Protein AF-0000000073473984 (afdb_homodimer)

Structure (mmCIF, N/CA/C/O backbone):
data_AF-0000000073473984-model_v1
#
loop_
_entity.id
_entity.type
_entity.pdbx_description
1 polymer 'Uncharacterized protein'
#
loop_
_atom_site.group_PDB
_atom_site.id
_atom_site.type_symbol
_atom_site.label_atom_id
_atom_site.label_alt_id
_atom_site.label_comp_id
_atom_site.label_asym_id
_atom_site.label_entity_id
_atom_site.label_seq_id
_atom_site.pdbx_PDB_ins_code
_atom_site.Cartn_x
_atom_site.Cartn_y
_atom_site.Cartn_z
_atom_site.occupancy
_atom_site.B_iso_or_equiv
_atom_site.auth_seq_id
_atom_site.auth_comp_id
_atom_site.auth_asym_id
_atom_site.auth_atom_id
_atom_site.pdbx_PDB_model_num
ATOM 1 N N . MET A 1 1 ? -9.984 -14.195 8.703 1 86.69 1 MET A N 1
ATOM 2 C CA . MET A 1 1 ? -8.867 -13.852 7.828 1 86.69 1 MET A CA 1
ATOM 3 C C . MET A 1 1 ? -8.766 -12.344 7.633 1 86.69 1 MET A C 1
ATOM 5 O O . MET A 1 1 ? 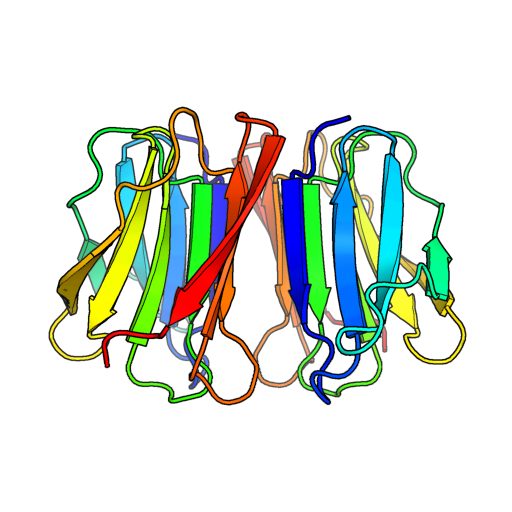-9.773 -11.68 7.371 1 86.69 1 MET A O 1
ATOM 9 N N . THR A 1 2 ? -7.59 -11.805 7.914 1 95.81 2 THR A N 1
ATOM 10 C CA . THR A 1 2 ? -7.465 -10.352 7.844 1 95.81 2 THR A CA 1
ATOM 11 C C . THR A 1 2 ? -6.855 -9.922 6.512 1 95.81 2 THR A C 1
ATOM 13 O O . THR A 1 2 ? -5.836 -10.469 6.086 1 95.81 2 THR A O 1
ATOM 16 N N . ILE A 1 3 ? -7.57 -9.031 5.762 1 98.62 3 ILE A N 1
ATOM 17 C CA . ILE A 1 3 ? -7.02 -8.398 4.566 1 98.62 3 ILE A CA 1
ATOM 18 C C . ILE A 1 3 ? -6.051 -7.289 4.969 1 98.62 3 ILE A C 1
ATOM 20 O O . ILE A 1 3 ? -6.395 -6.426 5.781 1 98.62 3 ILE A O 1
ATOM 24 N N . ARG A 1 4 ? -4.875 -7.316 4.402 1 98.69 4 ARG A N 1
ATOM 25 C CA . ARG A 1 4 ? -3.82 -6.391 4.801 1 98.69 4 ARG A CA 1
ATOM 26 C C . ARG A 1 4 ? -3.629 -5.297 3.752 1 98.69 4 ARG A C 1
ATOM 28 O O . ARG A 1 4 ? -3.117 -4.219 4.059 1 98.69 4 ARG A O 1
ATOM 35 N N . SER A 1 5 ? -3.934 -5.586 2.572 1 98.88 5 SER A N 1
ATOM 36 C CA . SER A 1 5 ? -3.766 -4.637 1.476 1 98.88 5 SER A CA 1
ATOM 37 C C . SER A 1 5 ? -4.805 -4.863 0.385 1 98.88 5 SER A C 1
ATOM 39 O O . SER A 1 5 ? -5.336 -5.969 0.243 1 98.88 5 SER A O 1
ATOM 41 N N . ILE A 1 6 ? -5.074 -3.816 -0.326 1 98.75 6 ILE A N 1
ATOM 42 C CA . ILE A 1 6 ? -6.062 -3.834 -1.398 1 98.75 6 ILE A CA 1
ATOM 43 C C . ILE A 1 6 ? -5.691 -2.801 -2.459 1 98.75 6 ILE A C 1
ATOM 45 O O . ILE A 1 6 ? -5.148 -1.741 -2.141 1 98.75 6 ILE A O 1
ATOM 49 N N . THR A 1 7 ? -5.938 -3.107 -3.695 1 98.31 7 THR A N 1
ATOM 50 C CA . THR A 1 7 ? -5.707 -2.146 -4.77 1 98.31 7 THR A CA 1
ATOM 51 C C . THR A 1 7 ? -6.582 -2.469 -5.98 1 98.31 7 THR A C 1
ATOM 53 O O . THR A 1 7 ? -6.934 -3.627 -6.203 1 98.31 7 THR A O 1
ATOM 56 N N . PHE A 1 8 ? -6.945 -1.474 -6.742 1 97.19 8 PHE A N 1
ATOM 57 C CA . PHE A 1 8 ? -7.676 -1.65 -7.992 1 97.19 8 PHE A CA 1
ATOM 58 C C . PHE A 1 8 ? -6.727 -2.037 -9.125 1 97.19 8 PHE A C 1
ATOM 60 O O . PHE A 1 8 ? -5.582 -1.577 -9.164 1 97.19 8 PHE A O 1
ATOM 67 N N . SER A 1 9 ? -7.32 -2.811 -9.992 1 96.56 9 SER A N 1
ATOM 68 C CA . SER A 1 9 ? -6.59 -3.006 -11.242 1 96.56 9 SER A CA 1
ATOM 69 C C . SER A 1 9 ? -6.551 -1.723 -12.062 1 96.56 9 SER A C 1
ATOM 71 O O . SER A 1 9 ? -7.324 -0.795 -11.82 1 96.56 9 SER A O 1
ATOM 73 N N . PRO A 1 10 ? -5.617 -1.704 -13.078 1 92.62 10 PRO A N 1
ATOM 74 C CA . PRO A 1 10 ? -5.449 -0.478 -13.867 1 92.62 10 PRO A CA 1
ATOM 75 C C . PRO A 1 10 ? -6.738 -0.043 -14.562 1 92.62 10 PRO A C 1
ATOM 77 O O . PRO A 1 10 ? -6.996 1.155 -14.703 1 92.62 10 PRO A O 1
ATOM 80 N N . ASP A 1 11 ? -7.492 -0.902 -14.914 1 91.94 11 ASP A N 1
ATOM 81 C CA . ASP A 1 11 ? -8.727 -0.552 -15.617 1 91.94 11 ASP A CA 1
ATOM 82 C C . ASP A 1 11 ? -9.898 -0.467 -14.648 1 91.94 11 ASP A C 1
ATOM 84 O O . ASP A 1 11 ? -11.047 -0.312 -15.07 1 91.94 11 ASP A O 1
ATOM 88 N N . SER A 1 12 ? -9.656 -0.673 -13.461 1 94.12 12 SER A N 1
ATOM 89 C CA . SER A 1 12 ? -10.594 -0.513 -12.352 1 94.12 12 SER A CA 1
ATOM 90 C C . SER A 1 12 ? -11.664 -1.599 -12.375 1 94.12 12 SER A C 1
ATOM 92 O O . SER A 1 12 ? -12.703 -1.466 -11.727 1 94.12 12 SER A O 1
ATOM 94 N N . GLN A 1 13 ? -11.406 -2.701 -13.102 1 95 13 GLN A N 1
ATOM 95 C CA . GLN A 1 13 ? -12.406 -3.758 -13.219 1 95 13 GLN A CA 1
ATOM 96 C C . GLN A 1 13 ? -12.211 -4.824 -12.148 1 95 13 GLN A C 1
ATOM 98 O O . GLN A 1 13 ? -13.117 -5.609 -11.875 1 95 13 GLN A O 1
ATOM 103 N N . LEU A 1 14 ? -11.078 -4.871 -11.602 1 96.69 14 LEU A N 1
ATOM 104 C CA . LEU A 1 14 ? -10.758 -5.863 -10.578 1 96.69 14 LEU A CA 1
ATOM 105 C C . LEU A 1 14 ? -10.211 -5.191 -9.328 1 96.69 14 LEU A C 1
ATOM 107 O O . LEU A 1 14 ? -9.656 -4.094 -9.398 1 96.69 14 LEU A O 1
ATOM 111 N N . LEU A 1 15 ? -10.445 -5.832 -8.18 1 97.75 15 LEU A N 1
ATOM 112 C CA . LEU A 1 15 ? -9.797 -5.531 -6.91 1 97.75 15 LEU A CA 1
ATOM 113 C C . LEU A 1 15 ? -8.852 -6.66 -6.5 1 97.75 15 LEU A C 1
ATOM 115 O O . LEU A 1 15 ? -9.242 -7.828 -6.504 1 97.75 15 LEU A O 1
ATOM 119 N N . LEU A 1 16 ? -7.637 -6.312 -6.289 1 98.62 16 LEU A N 1
ATOM 120 C CA . LEU A 1 16 ? -6.637 -7.254 -5.805 1 98.62 16 LEU A CA 1
ATOM 121 C C . LEU A 1 16 ? -6.418 -7.09 -4.301 1 98.62 16 LEU A C 1
ATOM 123 O O . LEU A 1 16 ? -6.16 -5.98 -3.826 1 98.62 16 LEU A O 1
ATOM 127 N N . THR A 1 17 ? -6.547 -8.172 -3.539 1 98.75 17 THR A N 1
ATOM 128 C CA . THR A 1 17 ? -6.363 -8.117 -2.092 1 98.75 17 THR A CA 1
ATOM 129 C C . THR A 1 17 ? -5.207 -9.008 -1.657 1 98.75 17 THR A C 1
ATOM 131 O O . THR A 1 17 ? -4.879 -9.984 -2.336 1 98.75 17 THR A O 1
ATOM 134 N N . ALA A 1 18 ? -4.57 -8.648 -0.622 1 98.75 18 ALA A N 1
ATOM 135 C CA . ALA A 1 18 ? -3.572 -9.445 0.088 1 98.75 18 ALA A CA 1
ATOM 136 C C . ALA A 1 18 ? -4.02 -9.734 1.518 1 98.75 18 ALA A C 1
ATOM 138 O O . ALA A 1 18 ? -4.535 -8.852 2.205 1 98.75 18 ALA A O 1
ATOM 139 N N . ALA A 1 19 ? -3.748 -10.945 1.963 1 98.44 19 ALA A N 1
ATOM 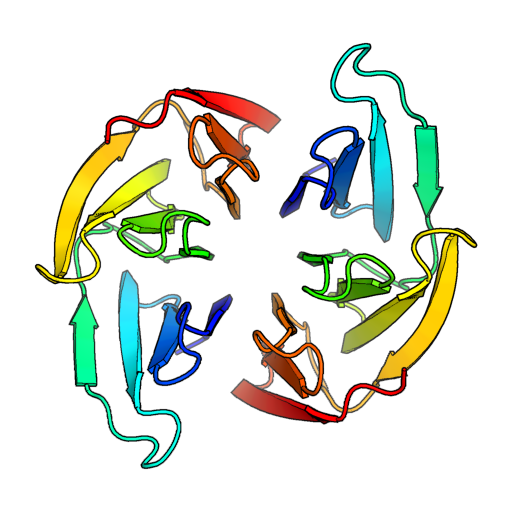140 C CA . ALA A 1 19 ? -4.293 -11.32 3.266 1 98.44 19 ALA A CA 1
ATOM 141 C C . ALA A 1 19 ? -3.287 -12.141 4.066 1 98.44 19 ALA A C 1
ATOM 143 O O . ALA A 1 19 ? -2.232 -12.516 3.549 1 98.44 19 ALA A O 1
ATOM 144 N N . ASP A 1 20 ? -3.662 -12.43 5.301 1 97.81 20 ASP A N 1
ATOM 145 C CA . ASP A 1 20 ? -2.787 -13.125 6.238 1 97.81 20 ASP A CA 1
ATOM 146 C C . ASP A 1 20 ? -2.828 -14.641 6.016 1 97.81 20 ASP A C 1
ATOM 148 O O . ASP A 1 20 ? -2.104 -15.391 6.672 1 97.81 20 ASP A O 1
ATOM 152 N N . ASP A 1 21 ? -3.594 -15.086 5.043 1 96.62 21 ASP A N 1
ATOM 153 C CA . ASP A 1 21 ? -3.602 -16.516 4.746 1 96.62 21 ASP A CA 1
ATOM 154 C C . ASP A 1 21 ? -2.578 -16.859 3.668 1 96.62 21 ASP A C 1
ATOM 156 O O . ASP A 1 21 ? -2.475 -18.016 3.248 1 96.62 21 ASP A O 1
ATOM 160 N N . GLY A 1 22 ? -1.909 -15.891 3.197 1 97.94 22 GLY A N 1
ATOM 161 C CA . GLY A 1 22 ? -0.846 -16.109 2.229 1 97.94 22 GLY A CA 1
ATOM 162 C C . GLY A 1 22 ? -1.325 -16.031 0.791 1 97.94 22 GLY A C 1
ATOM 163 O O . GLY A 1 22 ? -0.567 -16.328 -0.136 1 97.94 22 GLY A O 1
ATOM 164 N N . HIS A 1 23 ? -2.555 -15.641 0.623 1 98.06 23 HIS A N 1
ATOM 165 C CA . HIS A 1 23 ? -3.129 -15.602 -0.717 1 98.06 23 HIS A CA 1
ATOM 166 C C . HIS A 1 23 ? -3.424 -14.172 -1.147 1 98.06 23 HIS A C 1
ATOM 168 O O . HIS A 1 23 ? -3.629 -13.297 -0.304 1 98.06 23 HIS A O 1
ATOM 174 N N . MET A 1 24 ? -3.361 -14.047 -2.396 1 98.81 24 MET A N 1
ATOM 175 C CA . MET A 1 24 ? -3.928 -12.875 -3.066 1 98.81 24 MET A CA 1
ATOM 176 C C . MET A 1 24 ? -5.18 -13.25 -3.85 1 98.81 24 MET A C 1
ATOM 178 O O . MET A 1 24 ? -5.219 -14.305 -4.5 1 98.81 24 MET A O 1
ATOM 182 N N . LYS A 1 25 ? -6.121 -12.469 -3.729 1 98.56 25 LYS A N 1
ATOM 183 C CA . LYS A 1 25 ? -7.379 -12.742 -4.418 1 98.56 25 LYS A CA 1
ATOM 184 C C . LYS A 1 25 ? -7.789 -11.57 -5.305 1 98.56 25 LYS A C 1
ATOM 186 O O . LYS A 1 25 ? -7.598 -10.414 -4.934 1 98.56 25 LYS A O 1
ATOM 191 N N . MET A 1 26 ? -8.32 -11.922 -6.41 1 98.06 26 MET A N 1
ATOM 192 C CA . MET A 1 26 ? -8.852 -10.93 -7.34 1 98.06 26 MET A CA 1
ATOM 193 C C . MET A 1 26 ? -10.375 -11.016 -7.418 1 98.06 26 MET A C 1
ATOM 195 O O . MET A 1 26 ? -10.922 -12.102 -7.641 1 98.06 26 MET A O 1
ATOM 199 N N . TYR A 1 27 ? -10.961 -9.883 -7.242 1 98.12 27 TYR A N 1
ATOM 200 C CA . TYR A 1 27 ? -12.414 -9.797 -7.309 1 98.12 27 TYR A CA 1
ATOM 201 C C . TYR A 1 27 ? -12.859 -8.906 -8.461 1 98.12 27 TYR A C 1
ATOM 203 O O . TYR A 1 27 ? -12.234 -7.883 -8.742 1 98.12 27 TYR A O 1
ATOM 211 N N . ASP A 1 28 ? -13.977 -9.328 -9.109 1 97.31 28 ASP A N 1
ATOM 212 C CA . ASP A 1 28 ? -14.633 -8.438 -10.055 1 97.31 28 ASP A CA 1
ATOM 213 C C . ASP A 1 28 ? -15.328 -7.285 -9.336 1 97.31 28 ASP A C 1
ATOM 215 O O . ASP A 1 28 ? -16.141 -7.508 -8.438 1 97.31 28 ASP A O 1
ATOM 219 N N . VAL A 1 29 ? -15.031 -6.098 -9.727 1 95.31 29 VAL A N 1
ATOM 220 C CA . VAL A 1 29 ? -15.523 -4.926 -9.008 1 95.31 29 VAL A CA 1
ATOM 221 C C . VAL A 1 29 ? -17.031 -4.832 -9.156 1 95.31 29 VAL A C 1
ATOM 223 O O . VAL A 1 29 ? -17.734 -4.488 -8.203 1 95.31 29 VAL A O 1
ATOM 226 N N . LYS A 1 30 ? -17.516 -5.117 -10.281 1 94.62 30 LYS A N 1
ATOM 227 C CA . LYS A 1 30 ? -18.938 -4.941 -10.57 1 94.62 30 LYS A CA 1
ATOM 228 C C . LYS A 1 30 ? -19.781 -6.02 -9.883 1 94.62 30 LYS A C 1
ATOM 230 O O . LYS A 1 30 ? -20.781 -5.711 -9.227 1 94.62 30 LYS A O 1
ATOM 235 N N . SER A 1 31 ? -19.359 -7.254 -9.945 1 96.5 31 SER A N 1
ATOM 236 C CA . SER A 1 31 ? -20.172 -8.359 -9.438 1 96.5 31 SER A CA 1
ATOM 237 C C . SER A 1 31 ? -19.734 -8.758 -8.023 1 96.5 31 SER A C 1
ATOM 239 O O . SER A 1 31 ? -20.453 -9.469 -7.324 1 96.5 31 SER A O 1
ATOM 241 N N . SER A 1 32 ? -18.594 -8.391 -7.68 1 94.06 32 SER A N 1
ATOM 242 C CA . SER A 1 32 ? -17.953 -8.75 -6.418 1 94.06 32 SER A CA 1
ATOM 243 C C . SER A 1 32 ? -17.609 -10.234 -6.375 1 94.06 32 SER A C 1
ATOM 245 O O . SER A 1 32 ? -17.328 -10.781 -5.309 1 94.06 32 SER A O 1
ATOM 247 N N . ASN A 1 33 ? -17.625 -10.82 -7.52 1 97.5 33 ASN A N 1
ATOM 248 C CA . ASN A 1 33 ? -17.266 -12.234 -7.57 1 97.5 33 ASN A CA 1
ATOM 249 C C . ASN A 1 33 ? -15.75 -12.43 -7.559 1 97.5 33 ASN A C 1
ATOM 251 O O . ASN A 1 33 ? -15.008 -11.617 -8.117 1 97.5 33 ASN A O 1
ATOM 255 N N . LEU A 1 34 ? -15.414 -13.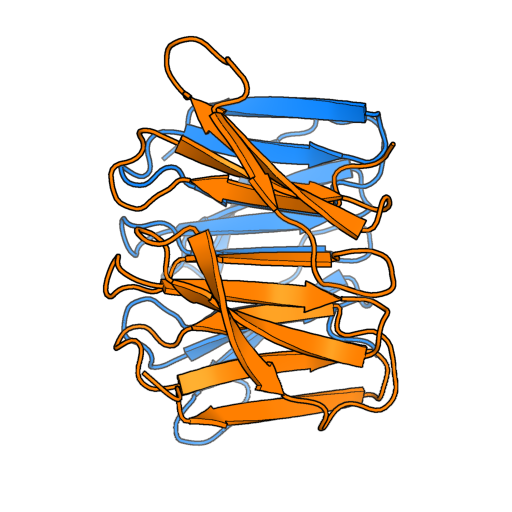578 -6.91 1 97.94 34 LEU A N 1
ATOM 256 C CA . LEU A 1 34 ? -14.008 -13.984 -6.934 1 97.94 34 LEU A CA 1
ATOM 257 C C . LEU A 1 34 ? -13.602 -14.438 -8.328 1 97.94 34 LEU A C 1
ATOM 259 O O . LEU A 1 34 ? -14.195 -15.359 -8.883 1 97.94 34 LEU A O 1
ATOM 263 N N . ALA A 1 35 ? -12.656 -13.719 -8.914 1 97.38 35 ALA A N 1
ATOM 264 C CA . ALA A 1 35 ? -12.172 -14.055 -10.25 1 97.38 35 ALA A CA 1
ATOM 265 C C . ALA A 1 35 ? -11.07 -15.117 -10.18 1 97.38 35 ALA A C 1
ATOM 267 O O . ALA A 1 35 ? -11.062 -16.062 -10.977 1 97.38 35 ALA A O 1
ATOM 268 N N . CYS A 1 36 ? -10.117 -14.992 -9.25 1 97.44 36 CYS A N 1
ATOM 269 C CA . CYS A 1 36 ? -9.055 -15.977 -9.078 1 97.44 36 CYS A CA 1
ATOM 270 C C . CYS A 1 36 ? -8.367 -15.797 -7.727 1 97.44 36 CYS A C 1
ATOM 272 O O . CYS A 1 36 ? -8.555 -14.781 -7.062 1 97.44 36 CYS A O 1
ATOM 274 N N . THR A 1 37 ? -7.73 -16.797 -7.316 1 98.25 37 THR A N 1
ATOM 275 C CA . THR A 1 37 ? -6.832 -16.797 -6.164 1 98.25 37 THR A CA 1
ATOM 276 C C . THR A 1 37 ? -5.398 -17.078 -6.594 1 98.25 37 THR A C 1
ATOM 278 O O . THR A 1 37 ? -5.148 -18.016 -7.367 1 98.25 37 THR A O 1
ATOM 281 N N . LEU A 1 38 ? -4.527 -16.266 -6.125 1 98.38 38 LEU A N 1
ATOM 282 C CA . LEU A 1 38 ? -3.109 -16.453 -6.414 1 98.38 38 LEU A CA 1
ATOM 283 C C . LEU A 1 38 ? -2.352 -16.891 -5.168 1 98.38 38 LEU A C 1
ATOM 285 O O . LEU A 1 38 ? -2.574 -16.359 -4.078 1 98.38 38 LEU A O 1
ATOM 289 N N . SER A 1 39 ? -1.481 -17.828 -5.34 1 97.88 39 SER A N 1
ATOM 290 C CA . SER A 1 39 ? -0.635 -18.375 -4.277 1 97.88 39 SER A CA 1
ATOM 291 C C . SER A 1 39 ? 0.838 -18.328 -4.668 1 97.88 39 SER A C 1
ATOM 293 O O . SER A 1 39 ? 1.173 -18.312 -5.855 1 97.88 39 SER A O 1
ATOM 295 N N . GLY A 1 40 ? 1.642 -18.281 -3.67 1 97.56 40 GLY A N 1
ATOM 296 C CA . GLY A 1 40 ? 3.068 -18.297 -3.955 1 97.56 40 GLY A CA 1
ATOM 297 C C . GLY A 1 40 ? 3.914 -17.844 -2.781 1 97.56 40 GLY A C 1
ATOM 298 O O . GLY A 1 40 ? 5.055 -18.281 -2.623 1 97.56 40 GLY A O 1
ATOM 299 N N . HIS A 1 41 ? 3.393 -17 -2.025 1 98.56 41 HIS A N 1
ATOM 300 C CA . HIS A 1 41 ? 4.102 -16.578 -0.823 1 98.56 41 HIS A CA 1
ATOM 301 C C . HIS A 1 41 ? 4.027 -17.641 0.265 1 98.56 41 HIS A C 1
ATOM 303 O O . HIS A 1 41 ? 3.039 -18.375 0.354 1 98.56 41 HIS A O 1
ATOM 309 N N . GLY A 1 42 ? 5.043 -17.719 1.065 1 98.44 42 GLY A N 1
ATOM 310 C CA . GLY A 1 42 ? 5.125 -18.734 2.109 1 98.44 42 GLY A CA 1
ATOM 311 C C . GLY A 1 42 ? 4.539 -18.266 3.432 1 98.44 42 GLY A C 1
ATOM 312 O O . GLY A 1 42 ? 4.594 -19 4.426 1 98.44 42 GLY A O 1
ATOM 313 N N . SER A 1 43 ? 4.059 -17.156 3.531 1 98.69 43 SER A N 1
ATOM 314 C CA . SER A 1 43 ? 3.467 -16.547 4.723 1 98.69 43 SER A CA 1
ATOM 315 C C . SER A 1 43 ? 2.533 -15.406 4.355 1 98.69 43 SER A C 1
ATOM 317 O O . SER A 1 43 ? 2.008 -15.352 3.242 1 98.69 43 SER A O 1
ATOM 319 N N . TRP A 1 44 ? 2.182 -14.531 5.367 1 98.62 44 TRP A N 1
ATOM 320 C CA . TRP A 1 44 ? 1.227 -13.445 5.16 1 98.62 44 TRP A CA 1
ATOM 321 C C . TRP A 1 44 ? 1.652 -12.562 3.99 1 98.62 44 TRP A C 1
ATOM 323 O O . TRP A 1 44 ? 2.83 -12.227 3.855 1 98.62 44 TRP A O 1
ATOM 333 N N . VAL A 1 45 ? 0.72 -12.211 3.104 1 98.94 45 VAL A N 1
ATOM 334 C CA . VAL A 1 45 ? 0.953 -11.156 2.117 1 98.94 45 VAL A CA 1
ATOM 335 C C . VAL A 1 45 ? 0.553 -9.805 2.699 1 98.94 45 VAL A C 1
ATOM 337 O O . VAL A 1 45 ? -0.565 -9.641 3.193 1 98.94 45 VAL A O 1
ATOM 340 N N . LEU A 1 46 ? 1.466 -8.82 2.637 1 98.88 46 LEU A N 1
ATOM 341 C CA . LEU A 1 46 ? 1.295 -7.594 3.41 1 98.88 46 LEU A CA 1
ATOM 342 C C . LEU A 1 46 ? 0.988 -6.414 2.498 1 98.88 46 LEU A C 1
ATOM 344 O O . LEU A 1 46 ? 0.366 -5.438 2.926 1 98.88 46 LEU A O 1
ATOM 348 N N . SER A 1 47 ? 1.422 -6.496 1.254 1 98.94 47 SER A N 1
ATOM 349 C CA . SER A 1 47 ? 1.114 -5.41 0.329 1 98.94 47 SER A CA 1
ATOM 350 C C . SER A 1 47 ? 1.022 -5.914 -1.106 1 98.94 47 SER A C 1
ATOM 352 O O . SER A 1 47 ? 1.689 -6.887 -1.472 1 98.94 47 SER A O 1
ATOM 354 N N . VAL A 1 48 ? 0.195 -5.277 -1.864 1 98.88 48 VAL A N 1
ATOM 355 C CA . VAL A 1 48 ? 0.076 -5.457 -3.307 1 98.88 48 VAL A CA 1
ATOM 356 C C . VAL A 1 48 ? -0 -4.094 -3.992 1 98.88 48 VAL A C 1
ATOM 358 O O . VAL A 1 48 ? -0.541 -3.139 -3.43 1 98.88 48 VAL A O 1
ATOM 361 N N . ASP A 1 49 ? 0.561 -4.031 -5.121 1 98.44 49 ASP A N 1
ATOM 362 C CA . ASP A 1 49 ? 0.585 -2.795 -5.898 1 98.44 49 ASP A CA 1
ATOM 363 C C . ASP A 1 49 ? 0.703 -3.088 -7.391 1 98.44 49 ASP A C 1
ATOM 365 O O . ASP A 1 49 ? 1.569 -3.857 -7.812 1 98.44 49 ASP A O 1
ATOM 369 N N . PHE A 1 50 ? -0.153 -2.457 -8.203 1 97.75 50 PHE A N 1
ATOM 370 C CA . PHE A 1 50 ? -0.042 -2.617 -9.648 1 97.75 50 PHE A CA 1
ATOM 371 C C . PHE A 1 50 ? 1.046 -1.711 -10.211 1 97.75 50 PHE A C 1
ATOM 373 O O . PHE A 1 50 ? 1.226 -0.584 -9.75 1 97.75 50 PHE A O 1
ATOM 380 N N . ALA A 1 51 ? 1.655 -2.188 -11.219 1 97.06 51 ALA A N 1
ATOM 381 C CA . ALA A 1 51 ? 2.627 -1.373 -11.945 1 97.06 51 ALA A CA 1
ATOM 382 C C . ALA A 1 51 ? 1.93 -0.388 -12.883 1 97.06 51 ALA A C 1
ATOM 384 O O . ALA A 1 51 ? 0.892 -0.707 -13.461 1 97.06 51 ALA A O 1
ATOM 385 N N . PRO A 1 52 ? 2.631 0.76 -13.047 1 94 52 PRO A N 1
ATOM 386 C CA . PRO A 1 52 ? 2.074 1.723 -14 1 94 52 PRO A CA 1
ATOM 387 C C . PRO A 1 52 ? 2.002 1.172 -15.422 1 94 52 PRO A C 1
ATOM 389 O O . PRO A 1 52 ? 1.2 1.646 -16.234 1 94 52 PRO A O 1
ATOM 392 N N . ASP A 1 53 ? 2.689 0.159 -15.742 1 93.81 53 ASP A N 1
ATOM 393 C CA . ASP A 1 53 ? 2.686 -0.413 -17.094 1 93.81 53 ASP A CA 1
ATOM 394 C C . ASP A 1 53 ? 1.412 -1.218 -17.344 1 93.81 53 ASP A C 1
ATOM 396 O O . ASP A 1 53 ? 1.177 -1.687 -18.453 1 93.81 53 ASP A O 1
ATOM 400 N N . GLN A 1 54 ? 0.683 -1.481 -16.344 1 93.62 54 GLN A N 1
ATOM 401 C CA . GLN A 1 54 ? -0.619 -2.141 -16.375 1 93.62 54 GLN A CA 1
ATOM 402 C C . GLN A 1 54 ? -0.474 -3.625 -16.703 1 93.62 54 GLN A C 1
ATOM 404 O O . GLN A 1 54 ? -1.467 -4.309 -16.953 1 93.62 54 GLN A O 1
ATOM 409 N N . GLN A 1 55 ? 0.719 -4.141 -16.656 1 97.06 55 GLN A N 1
ATOM 410 C CA . GLN A 1 55 ? 0.967 -5.523 -17.047 1 97.06 55 GLN A CA 1
ATOM 411 C C . GLN A 1 55 ? 1.425 -6.363 -15.852 1 97.06 55 GLN A C 1
ATOM 413 O O . GLN A 1 55 ? 1.372 -7.594 -15.898 1 97.06 55 GLN A O 1
ATOM 418 N N . HIS A 1 56 ? 1.926 -5.723 -14.875 1 98.44 56 HIS A N 1
ATOM 419 C CA . HIS A 1 56 ? 2.49 -6.438 -13.734 1 98.44 56 HIS A CA 1
ATOM 420 C C . HIS A 1 56 ? 1.981 -5.859 -12.422 1 98.44 56 HIS A C 1
ATOM 422 O O . HIS A 1 56 ? 1.426 -4.758 -12.391 1 98.44 56 HIS A O 1
ATOM 428 N N . PHE A 1 57 ? 2.082 -6.59 -11.391 1 98.62 57 PHE A N 1
ATOM 429 C CA . PHE A 1 57 ? 1.941 -6.07 -10.031 1 98.62 57 PHE A CA 1
ATOM 430 C C . PHE A 1 57 ? 2.969 -6.703 -9.102 1 98.62 57 PHE A C 1
ATOM 432 O O . PHE A 1 57 ? 3.613 -7.691 -9.461 1 98.62 57 PHE A O 1
ATOM 439 N N . VAL A 1 58 ? 3.193 -6.078 -7.949 1 98.88 58 VAL A N 1
ATOM 440 C CA . VAL A 1 58 ? 4.184 -6.52 -6.977 1 98.88 58 VAL A CA 1
ATOM 441 C C . VAL A 1 58 ? 3.498 -6.828 -5.645 1 98.88 58 VAL A C 1
ATOM 443 O O . VAL A 1 58 ? 2.49 -6.207 -5.301 1 98.88 58 VAL A O 1
ATOM 446 N N . SER A 1 59 ? 3.955 -7.844 -5 1 98.94 59 SER A N 1
ATOM 447 C CA . SER A 1 59 ? 3.486 -8.203 -3.664 1 98.94 59 SER A CA 1
ATOM 448 C C . SER A 1 59 ? 4.648 -8.336 -2.686 1 98.94 59 SER A C 1
ATOM 450 O O . SER A 1 59 ? 5.773 -8.648 -3.086 1 98.94 59 SER A O 1
ATOM 452 N N . SER A 1 60 ? 4.426 -8.008 -1.458 1 98.94 60 SER A N 1
ATOM 453 C CA . SER A 1 60 ? 5.387 -8.219 -0.38 1 98.94 60 SER A CA 1
ATOM 454 C C . SER A 1 60 ? 4.793 -9.062 0.737 1 98.94 60 SER A C 1
ATOM 456 O O . SER A 1 60 ? 3.57 -9.141 0.883 1 98.94 60 SER A O 1
ATOM 458 N N . SER A 1 61 ? 5.68 -9.672 1.529 1 98.94 61 SER A N 1
ATOM 459 C CA . SER A 1 61 ? 5.191 -10.719 2.426 1 98.94 61 SER A CA 1
ATOM 460 C C . SER A 1 61 ? 6.051 -10.812 3.68 1 98.94 61 SER A C 1
ATOM 462 O O . SER A 1 61 ? 7.191 -10.352 3.693 1 98.94 61 SER A O 1
ATOM 464 N N . SER A 1 62 ? 5.465 -11.469 4.676 1 98.81 62 SER A N 1
ATOM 465 C CA . SER A 1 62 ? 6.184 -11.812 5.898 1 98.81 62 SER A CA 1
ATOM 466 C C . SER A 1 62 ? 7.16 -12.961 5.66 1 98.81 62 SER A C 1
ATOM 468 O O . SER A 1 62 ? 7.996 -13.258 6.516 1 98.81 62 SER A O 1
ATOM 470 N N . ASP A 1 63 ? 7.133 -13.555 4.5 1 98.81 63 ASP A N 1
ATOM 471 C CA . ASP A 1 63 ? 8.094 -14.594 4.152 1 98.81 63 ASP A CA 1
ATOM 472 C C . ASP A 1 63 ? 9.414 -13.992 3.682 1 98.81 63 ASP A C 1
ATOM 474 O O . ASP A 1 63 ? 10.266 -14.695 3.125 1 98.81 63 ASP A O 1
ATOM 478 N N . HIS A 1 64 ? 9.555 -12.758 3.777 1 98.88 64 HIS A N 1
ATOM 479 C CA . HIS A 1 64 ? 10.773 -11.984 3.551 1 98.88 64 HIS A CA 1
ATOM 480 C C . HIS A 1 64 ? 10.992 -11.734 2.062 1 98.88 64 HIS A C 1
ATOM 482 O O . HIS A 1 64 ? 12.086 -11.32 1.656 1 98.88 64 HIS A O 1
ATOM 488 N N . THR A 1 65 ? 9.945 -11.93 1.262 1 98.94 65 THR A N 1
ATOM 489 C CA . THR A 1 65 ? 10.18 -11.812 -0.173 1 98.94 65 THR A CA 1
ATOM 490 C C . THR A 1 65 ? 9.297 -10.727 -0.779 1 98.94 65 THR A C 1
ATOM 492 O O . THR A 1 65 ? 8.289 -10.336 -0.186 1 98.94 65 THR A O 1
ATOM 495 N N . VAL A 1 66 ? 9.758 -10.25 -1.893 1 98.94 66 VAL A N 1
ATOM 496 C CA . VAL A 1 66 ? 9 -9.43 -2.834 1 98.94 66 VAL A CA 1
ATOM 497 C C . VAL A 1 66 ? 8.828 -10.188 -4.148 1 98.94 66 VAL A C 1
ATOM 499 O O . VAL A 1 66 ? 9.797 -10.695 -4.715 1 98.94 66 VAL A O 1
ATOM 502 N N . LYS A 1 67 ? 7.598 -10.297 -4.582 1 98.94 67 LYS A N 1
ATOM 503 C CA . LYS A 1 67 ? 7.332 -11.047 -5.805 1 98.94 67 LYS A CA 1
ATOM 504 C C . LYS A 1 67 ? 6.691 -10.156 -6.867 1 98.94 67 LYS A C 1
ATOM 506 O O . LYS A 1 67 ? 5.879 -9.289 -6.551 1 98.94 67 LYS A O 1
ATOM 511 N N . VAL A 1 68 ? 7.102 -10.406 -8.102 1 98.94 68 VAL A N 1
ATOM 512 C CA . VAL A 1 68 ? 6.527 -9.758 -9.273 1 98.94 68 VAL A CA 1
ATOM 513 C C . VAL A 1 68 ? 5.664 -10.758 -10.047 1 98.94 68 VAL A C 1
ATOM 515 O O . VAL A 1 68 ? 6.082 -11.898 -10.281 1 98.94 68 VAL A O 1
ATOM 518 N N . TRP A 1 69 ? 4.516 -10.289 -10.414 1 98.81 69 TRP A N 1
ATOM 519 C CA . TRP A 1 69 ? 3.531 -11.141 -11.07 1 98.81 69 TRP A CA 1
ATOM 520 C C . TRP A 1 69 ? 3.148 -10.578 -12.438 1 98.81 69 TRP A C 1
ATOM 522 O O . TRP A 1 69 ? 3.053 -9.359 -12.609 1 98.81 69 TRP A O 1
ATOM 532 N N . ASP A 1 70 ? 2.904 -11.461 -13.43 1 98.5 70 ASP A N 1
ATOM 533 C CA . ASP A 1 70 ? 2.254 -11.102 -14.688 1 98.5 70 ASP A CA 1
ATOM 534 C C . ASP A 1 70 ? 0.736 -11.039 -14.523 1 98.5 70 ASP A C 1
ATOM 536 O O . ASP A 1 70 ? 0.112 -12.031 -14.133 1 98.5 70 ASP A O 1
ATOM 540 N N . PHE A 1 71 ? 0.224 -9.93 -14.789 1 97.5 71 PHE A N 1
ATOM 541 C CA . PHE A 1 71 ? -1.19 -9.719 -14.516 1 97.5 71 PHE A CA 1
ATOM 542 C C . PHE A 1 71 ? -2.059 -10.578 -15.422 1 97.5 71 PHE A C 1
ATOM 544 O O . PHE A 1 71 ? -2.984 -11.25 -14.953 1 97.5 71 PHE A O 1
ATOM 551 N N . ALA A 1 72 ? -1.781 -10.625 -16.656 1 95.94 72 ALA A N 1
ATOM 552 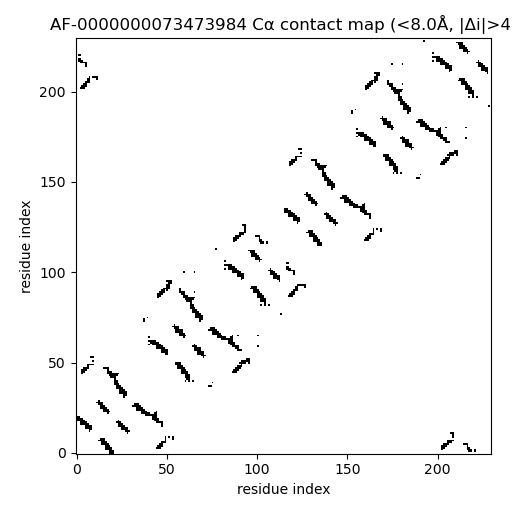C CA . ALA A 1 72 ? -2.572 -11.367 -17.625 1 95.94 72 ALA A CA 1
ATOM 553 C C . ALA A 1 72 ? -2.412 -12.875 -17.422 1 95.94 72 ALA A C 1
ATOM 555 O O . ALA A 1 72 ? -3.395 -13.617 -17.453 1 95.94 72 ALA A O 1
ATOM 556 N N . GLN A 1 73 ? -1.226 -13.375 -17.188 1 97.06 73 GLN A N 1
ATOM 557 C CA . GLN A 1 73 ? -0.954 -14.805 -17.062 1 97.06 73 GLN A CA 1
ATOM 558 C C . GLN A 1 73 ? -1.229 -15.297 -15.641 1 97.06 73 GLN A C 1
ATOM 560 O O . GLN A 1 73 ? -1.305 -16.5 -15.398 1 97.06 73 GLN A O 1
ATOM 565 N N . ARG A 1 74 ? -1.324 -14.43 -14.734 1 96.06 74 ARG A N 1
ATOM 566 C CA . ARG A 1 74 ? -1.627 -14.711 -13.336 1 96.06 74 ARG A CA 1
ATOM 567 C C . ARG A 1 74 ? -0.586 -15.641 -12.727 1 96.06 74 ARG A C 1
ATOM 569 O O . ARG A 1 74 ? -0.936 -16.625 -12.078 1 96.06 74 ARG A O 1
ATOM 576 N N . ASN A 1 75 ? 0.631 -15.336 -12.961 1 97.81 75 ASN A N 1
ATOM 577 C CA . ASN A 1 75 ? 1.701 -16.125 -12.359 1 97.81 75 ASN A CA 1
ATOM 578 C C . ASN A 1 75 ? 2.873 -15.25 -11.93 1 97.81 75 ASN A C 1
ATOM 580 O O . ASN A 1 75 ? 3.027 -14.133 -12.414 1 97.81 75 ASN A O 1
ATOM 584 N N . CYS A 1 76 ? 3.611 -15.773 -10.969 1 98.69 76 CYS A N 1
ATOM 585 C CA . CYS A 1 76 ? 4.805 -15.094 -10.484 1 98.69 76 CYS A CA 1
ATOM 586 C C . CYS A 1 76 ? 5.934 -15.172 -11.508 1 98.69 76 CYS A C 1
ATOM 588 O O . CYS A 1 76 ? 6.27 -16.266 -11.984 1 98.69 76 CYS A O 1
ATOM 590 N N . VAL A 1 77 ? 6.551 -14.016 -11.82 1 98.69 77 VAL A N 1
ATOM 591 C CA . VAL A 1 77 ? 7.57 -14.023 -12.867 1 98.69 77 VAL A CA 1
ATOM 592 C C . VAL A 1 77 ? 8.938 -13.742 -12.25 1 98.69 77 VAL A C 1
ATOM 594 O O . VAL A 1 77 ? 9.969 -13.938 -12.891 1 98.69 77 VAL A O 1
ATOM 597 N N . HIS A 1 78 ? 9.047 -13.312 -11.062 1 98.88 78 HIS A N 1
ATOM 598 C CA . HIS A 1 78 ? 10.312 -13.062 -10.383 1 98.88 78 HIS A CA 1
ATOM 599 C C . HIS A 1 78 ? 10.125 -12.969 -8.875 1 98.88 78 HIS A C 1
ATOM 601 O O . HIS A 1 78 ? 9.078 -12.5 -8.406 1 98.88 78 HIS A O 1
ATOM 607 N N . THR A 1 79 ? 11.031 -13.414 -8.109 1 98.88 79 THR A N 1
ATOM 608 C CA . THR A 1 79 ? 11.055 -13.281 -6.656 1 98.88 79 THR A CA 1
ATOM 609 C C . THR A 1 79 ? 12.359 -12.656 -6.191 1 98.88 79 THR A C 1
ATOM 611 O O . THR A 1 79 ? 13.445 -13.148 -6.523 1 98.88 79 THR A O 1
ATOM 614 N N . PHE A 1 80 ? 12.281 -11.547 -5.477 1 98.94 80 PHE A N 1
ATOM 615 C CA . PHE A 1 80 ? 13.422 -10.961 -4.785 1 98.94 80 PHE A CA 1
ATOM 616 C C . PHE A 1 80 ? 13.531 -11.5 -3.363 1 98.94 80 PHE A C 1
ATOM 618 O O . PHE A 1 80 ? 12.539 -11.531 -2.629 1 98.94 80 PHE A O 1
ATOM 625 N N . LYS A 1 81 ? 14.68 -11.883 -2.861 1 98.81 81 LYS A N 1
ATOM 626 C CA . LYS A 1 81 ? 14.891 -12.5 -1.555 1 98.81 81 LYS A CA 1
ATOM 627 C C . LYS A 1 81 ? 15.938 -11.742 -0.749 1 98.81 81 LYS A C 1
ATOM 629 O O . LYS A 1 81 ? 16.719 -12.344 -0.006 1 98.81 81 LYS A O 1
ATOM 634 N N . ASP A 1 82 ? 16.016 -10.453 -0.94 1 98.75 82 ASP A N 1
ATOM 635 C CA . ASP A 1 82 ? 17.094 -9.633 -0.398 1 98.75 82 ASP A CA 1
ATOM 636 C C . ASP A 1 82 ? 16.797 -9.211 1.036 1 98.75 82 ASP A C 1
ATOM 638 O O . ASP A 1 82 ? 17.703 -8.836 1.782 1 98.75 82 ASP A O 1
ATOM 642 N N . HIS A 1 83 ? 15.578 -9.18 1.462 1 98.75 83 HIS A N 1
ATOM 643 C CA . HIS A 1 83 ? 15.211 -8.805 2.822 1 98.75 83 HIS A CA 1
ATOM 644 C C . HIS A 1 83 ? 15.391 -9.977 3.783 1 98.75 83 HIS A C 1
ATOM 646 O O . HIS A 1 83 ? 15.266 -11.141 3.385 1 98.75 83 HIS A O 1
ATOM 652 N N . HIS A 1 84 ? 15.578 -9.68 5.051 1 98.56 84 HIS A N 1
ATOM 653 C CA . HIS A 1 84 ? 15.844 -10.711 6.039 1 98.56 84 HIS A CA 1
ATOM 654 C C . HIS A 1 84 ? 14.742 -10.758 7.094 1 98.56 84 HIS A C 1
ATOM 656 O O . HIS A 1 84 ? 14.891 -11.43 8.125 1 98.56 84 HIS A O 1
ATOM 662 N N . ASP A 1 85 ? 13.75 -10.016 6.973 1 98.75 85 ASP A N 1
ATOM 663 C CA . ASP A 1 85 ? 12.57 -9.992 7.824 1 98.75 85 ASP A CA 1
ATOM 664 C C . ASP A 1 85 ? 11.328 -9.562 7.031 1 98.75 85 ASP A C 1
ATOM 666 O O . ASP A 1 85 ? 11.406 -9.367 5.816 1 98.75 85 ASP A O 1
ATOM 670 N N . GLN A 1 86 ? 10.156 -9.492 7.715 1 98.5 86 GLN A N 1
ATOM 671 C CA . GLN A 1 86 ? 8.891 -9.141 7.086 1 98.5 86 GLN A CA 1
ATOM 672 C C . GLN A 1 86 ? 9.047 -7.914 6.191 1 98.5 86 GLN A C 1
ATOM 674 O O . GLN A 1 86 ? 9.695 -6.938 6.57 1 98.5 86 GLN A O 1
ATOM 679 N N . VAL A 1 87 ? 8.523 -8.016 4.965 1 98.88 87 VAL A N 1
ATOM 680 C CA . VAL A 1 87 ? 8.469 -6.875 4.051 1 98.88 87 VAL A CA 1
ATOM 681 C C . VAL A 1 87 ? 7.09 -6.23 4.102 1 98.88 87 VAL A C 1
ATOM 683 O O . VAL A 1 87 ? 6.109 -6.809 3.627 1 98.88 87 VAL A O 1
ATOM 686 N N . TRP A 1 88 ? 7.02 -5.039 4.582 1 98.88 88 TRP A N 1
ATOM 687 C CA . TRP A 1 88 ? 5.75 -4.391 4.895 1 98.88 88 TRP A CA 1
ATOM 688 C C . TRP A 1 88 ? 5.09 -3.85 3.633 1 98.88 88 TRP A C 1
ATOM 690 O O . TRP A 1 88 ? 3.859 -3.834 3.527 1 98.88 88 TRP A O 1
ATOM 700 N N . CYS A 1 89 ? 5.922 -3.367 2.758 1 98.94 89 CYS A N 1
ATOM 701 C CA . CYS A 1 89 ? 5.387 -2.664 1.597 1 98.94 89 CYS A CA 1
ATOM 702 C C . CYS A 1 89 ? 6.363 -2.715 0.429 1 98.94 89 CYS A C 1
ATOM 704 O O . CYS A 1 89 ? 7.578 -2.639 0.627 1 98.94 89 CYS A O 1
ATOM 706 N N . ALA A 1 90 ? 5.816 -2.859 -0.767 1 98.94 90 ALA A N 1
ATOM 707 C CA . ALA A 1 90 ? 6.547 -2.736 -2.025 1 98.94 90 ALA A CA 1
ATOM 708 C C . ALA A 1 90 ? 5.738 -1.953 -3.055 1 98.94 90 ALA A C 1
ATOM 710 O O . ALA A 1 90 ? 4.539 -2.186 -3.221 1 98.94 90 ALA A O 1
ATOM 711 N N . ARG A 1 91 ? 6.43 -1.047 -3.732 1 98.56 91 ARG A N 1
ATOM 712 C CA . ARG A 1 91 ? 5.754 -0.173 -4.688 1 98.56 91 ARG A CA 1
ATOM 713 C C . ARG A 1 91 ? 6.613 0.042 -5.93 1 98.56 91 ARG A C 1
ATOM 715 O O . ARG A 1 91 ? 7.836 0.134 -5.84 1 98.56 91 ARG A O 1
ATOM 722 N N . TYR A 1 92 ? 5.938 0.193 -7.031 1 97.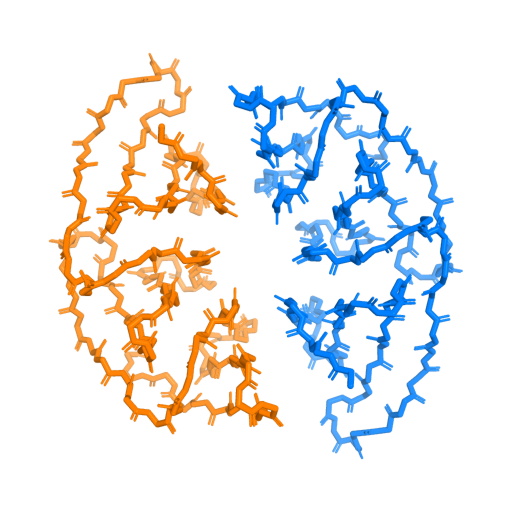75 92 TYR A N 1
ATOM 723 C CA . TYR A 1 92 ? 6.613 0.547 -8.273 1 97.75 92 TYR A CA 1
ATOM 724 C C . TYR A 1 92 ? 6.883 2.045 -8.344 1 97.75 92 TYR A C 1
ATOM 726 O O . TYR A 1 92 ? 6.102 2.846 -7.82 1 97.75 92 TYR A O 1
ATOM 734 N N . SER A 1 93 ? 8.039 2.301 -9.039 1 96.75 93 SER A N 1
ATOM 735 C CA . SER A 1 93 ? 8.211 3.674 -9.508 1 96.75 93 SER A CA 1
ATOM 736 C C . SER A 1 93 ? 7.191 4.02 -10.586 1 96.75 93 SER A C 1
ATOM 738 O O . SER A 1 93 ? 6.574 3.127 -11.172 1 96.75 93 SER A O 1
ATOM 740 N N . GLN A 1 94 ? 7.039 5.277 -10.867 1 95.12 94 GLN A N 1
ATOM 741 C CA . GLN A 1 94 ? 5.984 5.73 -11.766 1 95.12 94 GLN A CA 1
ATOM 742 C C . GLN A 1 94 ? 6.273 5.32 -13.203 1 95.12 94 GLN A C 1
ATOM 744 O O . GLN A 1 94 ? 5.363 5.254 -14.031 1 95.12 94 GLN A O 1
ATOM 749 N N . ASP A 1 95 ? 7.488 5.027 -13.516 1 95 95 ASP A N 1
ATOM 750 C CA . ASP A 1 95 ? 7.832 4.586 -14.867 1 95 95 ASP A CA 1
ATOM 751 C C . ASP A 1 95 ? 7.953 3.064 -14.93 1 95 95 ASP A C 1
ATOM 753 O O . ASP A 1 95 ? 8.391 2.516 -15.945 1 95 95 ASP A O 1
ATOM 757 N N . SER A 1 96 ? 7.695 2.398 -13.914 1 96.94 96 SER A N 1
ATOM 758 C CA . SER A 1 96 ? 7.641 0.946 -13.781 1 96.94 96 SER A CA 1
ATOM 759 C C . SER A 1 96 ? 9.039 0.335 -13.828 1 96.94 96 SER A C 1
ATOM 761 O O . SER A 1 96 ? 9.188 -0.887 -13.898 1 96.94 96 SER A O 1
ATOM 763 N N . SER A 1 97 ? 10.07 1.199 -13.742 1 97 97 SER A N 1
ATOM 764 C CA . SER A 1 97 ? 11.43 0.699 -13.93 1 97 97 SER A CA 1
ATOM 765 C C . SER A 1 97 ? 12.023 0.204 -12.609 1 97 97 SER A C 1
ATOM 767 O O . SER A 1 97 ? 12.992 -0.551 -12.609 1 97 97 SER A O 1
ATOM 769 N N . LYS A 1 98 ? 11.531 0.659 -11.539 1 97.5 98 LYS A N 1
ATOM 770 C CA . LYS A 1 98 ? 12.062 0.33 -10.219 1 97.5 98 LYS A CA 1
ATOM 771 C C . LYS A 1 98 ? 10.953 -0.14 -9.281 1 97.5 98 LYS A C 1
ATOM 773 O O . LYS A 1 98 ? 9.781 0.173 -9.5 1 97.5 98 LYS A O 1
ATOM 778 N N . ILE A 1 99 ? 11.281 -0.938 -8.32 1 98.38 99 ILE A N 1
ATOM 779 C CA . ILE A 1 99 ? 10.461 -1.32 -7.176 1 98.38 99 ILE A CA 1
ATOM 780 C C . ILE A 1 99 ? 11.172 -0.954 -5.879 1 98.38 99 ILE A C 1
ATOM 782 O O . ILE A 1 99 ? 12.359 -1.252 -5.707 1 98.38 99 ILE A O 1
ATOM 786 N N . VAL A 1 100 ? 10.5 -0.271 -5.004 1 98.44 100 VAL A N 1
ATOM 787 C CA . VAL A 1 100 ? 11.055 0.072 -3.697 1 98.44 100 VAL A CA 1
ATOM 788 C C . VAL A 1 100 ? 10.312 -0.688 -2.604 1 98.44 100 VAL A C 1
ATOM 790 O O . VAL A 1 100 ? 9.086 -0.83 -2.662 1 98.44 100 VAL A O 1
ATOM 793 N N . SER A 1 101 ? 11 -1.242 -1.696 1 98.81 101 SER A N 1
ATOM 794 C CA . SER A 1 101 ? 10.383 -1.998 -0.611 1 98.81 101 SER A CA 1
ATOM 795 C C . SER A 1 101 ? 10.938 -1.567 0.745 1 98.81 101 SER A C 1
ATOM 797 O O . SER A 1 101 ? 12.062 -1.079 0.837 1 98.81 101 SER A O 1
ATOM 799 N N . VAL A 1 102 ? 10.102 -1.708 1.736 1 98.81 102 VAL A N 1
ATOM 800 C CA . VAL A 1 102 ? 10.484 -1.436 3.117 1 98.81 102 VAL A CA 1
ATOM 801 C C . VAL A 1 102 ? 10.227 -2.668 3.979 1 98.81 102 VAL A C 1
ATOM 803 O O . VAL A 1 102 ? 9.25 -3.395 3.754 1 98.81 102 VAL A O 1
ATOM 806 N N . SER A 1 103 ? 11.078 -2.82 4.992 1 98.75 103 SER A N 1
ATOM 807 C CA . SER A 1 103 ? 11.047 -4.078 5.734 1 98.75 103 SER A CA 1
ATOM 808 C C . SER A 1 103 ? 11.312 -3.85 7.219 1 98.75 103 SER A C 1
ATOM 810 O O . SER A 1 103 ? 11.867 -2.814 7.605 1 98.75 103 SER A O 1
ATOM 812 N N . GLU A 1 104 ? 10.883 -4.801 7.957 1 98.5 104 GLU A N 1
ATOM 813 C CA . GLU A 1 104 ? 11.203 -4.859 9.383 1 98.5 104 GLU A CA 1
ATOM 814 C C . GLU A 1 104 ? 12.711 -4.953 9.609 1 98.5 104 GLU A C 1
ATOM 816 O O . GLU A 1 104 ? 13.203 -4.652 10.695 1 98.5 104 GLU A O 1
ATOM 821 N N . ASP A 1 105 ? 13.445 -5.371 8.703 1 97.88 105 ASP A N 1
ATOM 822 C CA . ASP A 1 105 ? 14.898 -5.457 8.844 1 97.88 105 ASP A CA 1
ATOM 823 C C . ASP A 1 105 ? 15.531 -4.066 8.797 1 97.88 105 ASP A C 1
ATOM 825 O O . ASP A 1 105 ? 16.75 -3.941 8.812 1 97.88 105 ASP A O 1
ATOM 829 N N . ARG A 1 106 ? 14.773 -3.047 8.719 1 96.19 106 ARG A N 1
ATOM 830 C CA . ARG A 1 106 ? 15.125 -1.633 8.758 1 96.19 106 ARG A CA 1
ATOM 831 C C . ARG A 1 106 ? 15.867 -1.221 7.488 1 96.19 106 ARG A C 1
ATOM 833 O O . ARG A 1 106 ? 16.703 -0.319 7.52 1 96.19 106 ARG A O 1
ATOM 840 N N . SER A 1 107 ? 15.531 -1.917 6.41 1 97.06 107 SER A N 1
ATOM 841 C CA . SER A 1 107 ? 16.125 -1.557 5.125 1 97.06 107 SER A CA 1
ATOM 842 C C . SER A 1 107 ? 15.062 -1.076 4.141 1 97.06 107 SER A C 1
ATOM 844 O O . SER A 1 107 ? 13.914 -1.532 4.184 1 97.06 107 SER A O 1
ATOM 846 N N . VAL A 1 108 ? 15.484 -0.125 3.428 1 97.69 108 VAL A N 1
ATOM 847 C CA . VAL A 1 108 ? 14.805 0.225 2.184 1 97.69 108 VAL A CA 1
ATOM 848 C C . VAL A 1 108 ? 15.625 -0.264 0.992 1 97.69 108 VAL A C 1
ATOM 850 O O . VAL A 1 108 ? 16.797 0.088 0.853 1 97.69 108 VAL A O 1
ATOM 853 N N . ILE A 1 109 ? 15.008 -1.064 0.174 1 98.5 109 ILE A N 1
ATOM 854 C CA . ILE A 1 109 ? 15.727 -1.602 -0.974 1 98.5 109 ILE A CA 1
ATOM 855 C C . ILE A 1 109 ? 15.055 -1.146 -2.268 1 98.5 109 ILE A C 1
ATOM 857 O O . ILE A 1 109 ? 13.828 -1.183 -2.381 1 98.5 109 ILE A O 1
ATOM 861 N N . VAL A 1 110 ? 15.883 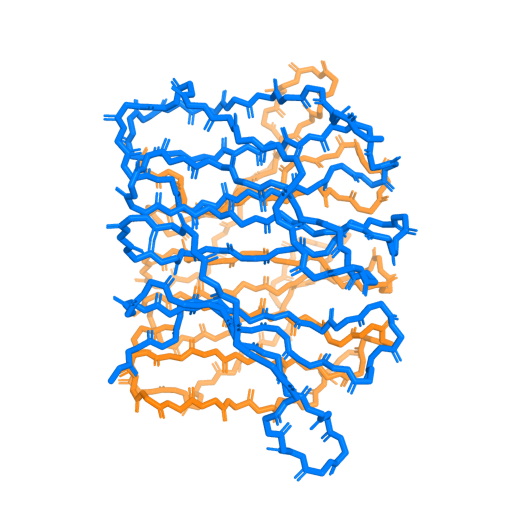-0.768 -3.186 1 97.94 110 VAL A N 1
ATOM 862 C CA . VAL A 1 110 ? 15.445 -0.417 -4.531 1 97.94 110 VAL A CA 1
ATOM 863 C C . VAL A 1 110 ? 15.891 -1.494 -5.52 1 97.94 110 VAL A C 1
ATOM 865 O O . VAL A 1 110 ? 17.078 -1.788 -5.629 1 97.94 110 VAL A O 1
ATOM 868 N N . PHE A 1 111 ? 14.898 -2.055 -6.172 1 98.56 111 PHE A N 1
ATOM 869 C CA . PHE A 1 111 ? 15.156 -3.072 -7.184 1 98.56 111 PHE A CA 1
ATOM 870 C C . PHE A 1 111 ? 14.953 -2.51 -8.586 1 98.56 111 PHE A C 1
ATOM 872 O O . PHE A 1 111 ? 14.086 -1.658 -8.797 1 98.56 111 PHE A O 1
ATOM 879 N N . ASN A 1 112 ? 15.789 -3.057 -9.516 1 98.25 112 ASN A N 1
ATOM 880 C CA . ASN A 1 112 ? 15.375 -2.91 -10.906 1 98.25 112 ASN A CA 1
ATOM 881 C C . ASN A 1 112 ? 14.242 -3.871 -11.266 1 98.25 112 ASN A C 1
ATOM 883 O O . ASN A 1 112 ? 14.305 -5.059 -10.938 1 98.25 112 ASN A O 1
ATOM 887 N N . SER A 1 113 ? 13.273 -3.266 -11.883 1 97.94 113 SER A N 1
ATOM 888 C CA . SER A 1 113 ? 12.195 -4.152 -12.305 1 97.94 113 SER A CA 1
ATOM 889 C C . SER A 1 113 ? 12.703 -5.219 -13.273 1 97.94 113 SER A C 1
ATOM 891 O O . SER A 1 113 ? 13.383 -4.902 -14.258 1 97.94 113 SER A O 1
ATOM 893 N N . PRO A 1 114 ? 12.367 -6.496 -13.117 1 96.75 114 PRO A N 1
ATOM 894 C CA . PRO A 1 114 ? 12.844 -7.59 -13.969 1 96.75 114 PRO A CA 1
ATOM 895 C C . PRO A 1 114 ? 12.047 -7.715 -15.266 1 96.75 114 PRO A C 1
ATOM 897 O O . PRO A 1 114 ? 12.352 -8.578 -16.094 1 96.75 114 PRO A O 1
ATOM 900 N N . VAL A 1 115 ? 11.047 -6.918 -15.484 1 92.06 115 VAL A N 1
ATOM 901 C CA . VAL A 1 115 ? 10.156 -7.023 -16.641 1 92.06 115 VAL A CA 1
ATOM 902 C C . VAL A 1 115 ? 10.086 -5.68 -17.359 1 92.06 115 VAL A C 1
ATOM 904 O O . VAL A 1 115 ? 10.312 -4.629 -16.75 1 92.06 115 VAL A O 1
ATOM 907 N N . MET B 1 1 ? 12.773 3.025 14.5 1 87.06 1 MET B N 1
ATOM 908 C CA . MET B 1 1 ? 11.5 3.395 13.891 1 87.06 1 MET B CA 1
ATOM 909 C C . MET B 1 1 ? 11.25 2.584 12.617 1 87.06 1 MET B C 1
ATOM 911 O O . MET B 1 1 ? 12.141 2.455 11.781 1 87.06 1 MET B O 1
ATOM 915 N N . THR B 1 2 ? 10.102 1.941 12.578 1 95.88 2 THR B N 1
ATOM 916 C CA . THR B 1 2 ? 9.852 1.071 11.43 1 95.88 2 THR B CA 1
ATOM 917 C C . THR B 1 2 ? 8.984 1.779 10.391 1 95.88 2 THR B C 1
ATOM 919 O O . THR B 1 2 ? 7.957 2.373 10.727 1 95.88 2 THR B O 1
ATOM 922 N N . ILE B 1 3 ? 9.484 1.85 9.102 1 98.62 3 ILE B N 1
ATOM 923 C CA . ILE B 1 3 ? 8.68 2.324 7.98 1 98.62 3 ILE B CA 1
ATOM 924 C C . ILE B 1 3 ? 7.707 1.231 7.547 1 98.62 3 ILE B C 1
ATOM 926 O O . ILE B 1 3 ? 8.109 0.09 7.312 1 98.62 3 ILE B O 1
ATOM 930 N N . ARG B 1 4 ? 6.453 1.595 7.438 1 98.69 4 ARG B N 1
ATOM 931 C CA . ARG B 1 4 ? 5.406 0.615 7.156 1 98.69 4 ARG B CA 1
ATOM 932 C C . ARG B 1 4 ? 4.949 0.705 5.703 1 98.69 4 ARG B C 1
ATOM 934 O O . ARG B 1 4 ? 4.414 -0.261 5.156 1 98.69 4 ARG B O 1
ATOM 941 N N . SER B 1 5 ? 5.062 1.819 5.133 1 98.88 5 SER B N 1
ATOM 942 C CA . SER B 1 5 ? 4.629 2.041 3.758 1 98.88 5 SER B CA 1
ATOM 943 C C . SER B 1 5 ? 5.48 3.109 3.076 1 98.88 5 SER B C 1
ATOM 945 O O . SER B 1 5 ? 6.066 3.963 3.744 1 98.88 5 SER B O 1
ATOM 947 N N . ILE B 1 6 ? 5.535 3.012 1.789 1 98.75 6 ILE B N 1
ATOM 948 C CA . ILE B 1 6 ? 6.316 3.932 0.968 1 98.75 6 ILE B CA 1
ATOM 949 C C . ILE B 1 6 ? 5.676 4.062 -0.412 1 98.75 6 ILE B C 1
ATOM 951 O O . ILE B 1 6 ? 5.105 3.1 -0.933 1 98.75 6 ILE B O 1
ATOM 955 N N . THR B 1 7 ? 5.73 5.227 -0.979 1 98.31 7 THR B N 1
ATOM 956 C CA . THR B 1 7 ? 5.23 5.418 -2.338 1 98.31 7 THR B CA 1
ATOM 957 C C . THR B 1 7 ? 5.902 6.625 -2.992 1 98.31 7 THR B C 1
ATOM 959 O O . THR B 1 7 ? 6.309 7.562 -2.305 1 98.31 7 THR B O 1
ATOM 962 N N . PHE B 1 8 ? 6.039 6.605 -4.289 1 97.12 8 PHE B N 1
ATOM 963 C CA . PHE B 1 8 ? 6.555 7.734 -5.055 1 97.12 8 PHE B CA 1
ATOM 964 C C . PHE B 1 8 ? 5.465 8.773 -5.293 1 97.12 8 PHE B C 1
ATOM 966 O O . PHE B 1 8 ? 4.297 8.422 -5.48 1 97.12 8 PHE B O 1
ATOM 973 N N . SER B 1 9 ? 5.957 9.984 -5.336 1 96.44 9 SER B N 1
ATOM 974 C CA . SER B 1 9 ? 5.043 11.008 -5.836 1 96.44 9 SER B CA 1
ATOM 975 C C . SER B 1 9 ? 4.758 10.82 -7.32 1 96.44 9 SER B C 1
ATOM 977 O O . SER B 1 9 ? 5.484 10.102 -8.016 1 96.44 9 SER B O 1
ATOM 979 N N . PRO B 1 10 ? 3.672 11.516 -7.801 1 92.31 10 PRO B N 1
ATOM 980 C CA . PRO B 1 10 ? 3.277 11.32 -9.195 1 92.31 10 PRO B CA 1
ATOM 981 C C . PRO B 1 10 ? 4.387 11.688 -10.18 1 92.31 10 PRO B C 1
ATOM 983 O O . PRO B 1 10 ? 4.52 11.055 -11.234 1 92.31 10 PRO B O 1
ATOM 986 N N . ASP B 1 11 ? 5.137 12.578 -9.859 1 91.81 11 ASP B N 1
ATOM 987 C CA . ASP B 1 11 ? 6.195 13 -10.773 1 91.81 11 ASP B CA 1
ATOM 988 C C . ASP B 1 11 ? 7.516 12.297 -10.445 1 91.81 11 ASP B C 1
ATOM 990 O O . ASP B 1 11 ? 8.555 12.617 -11.023 1 91.81 11 ASP B O 1
ATOM 994 N N . SER B 1 12 ? 7.496 11.477 -9.523 1 94 12 SER B N 1
ATOM 995 C CA . SER B 1 12 ? 8.594 10.609 -9.125 1 94 12 SER B CA 1
ATOM 996 C C . SER B 1 12 ? 9.727 11.406 -8.484 1 94 12 SER B C 1
ATOM 998 O O . SER B 1 12 ? 10.852 10.914 -8.367 1 94 12 SER B O 1
ATOM 1000 N N . GLN B 1 13 ? 9.43 12.648 -8.039 1 94.88 13 GLN B N 1
ATOM 1001 C CA . GLN B 1 13 ? 10.469 13.492 -7.473 1 94.88 13 GLN B CA 1
ATOM 1002 C C . GLN B 1 13 ? 10.555 13.328 -5.957 1 94.88 13 GLN B C 1
ATOM 1004 O O . GLN B 1 13 ? 11.562 13.695 -5.344 1 94.88 13 GLN B O 1
ATOM 1009 N N . LEU B 1 14 ? 9.547 12.852 -5.402 1 96.56 14 LEU B N 1
ATOM 1010 C CA . LEU B 1 14 ? 9.492 12.664 -3.955 1 96.56 14 LEU B CA 1
ATOM 1011 C C . LEU B 1 14 ? 9.117 11.234 -3.604 1 96.56 14 LEU B C 1
ATOM 1013 O O . LEU B 1 14 ? 8.461 10.547 -4.391 1 96.56 14 LEU B O 1
ATOM 1017 N N . LEU B 1 15 ? 9.602 10.773 -2.447 1 97.69 15 LEU B N 1
ATOM 1018 C CA . LEU B 1 15 ? 9.156 9.555 -1.783 1 97.69 15 LEU B CA 1
ATOM 1019 C C . LEU B 1 15 ? 8.406 9.875 -0.496 1 97.69 15 LEU B C 1
ATOM 1021 O O . LEU B 1 15 ? 8.883 10.656 0.33 1 97.69 15 LEU B O 1
ATOM 1025 N N . LEU B 1 16 ? 7.207 9.398 -0.425 1 98.62 16 LEU B N 1
ATOM 1026 C CA . LEU B 1 16 ? 6.387 9.539 0.774 1 98.62 16 LEU B CA 1
ATOM 1027 C C . LEU B 1 16 ? 6.422 8.266 1.61 1 98.62 16 LEU B C 1
ATOM 1029 O O . LEU B 1 16 ? 6.16 7.176 1.099 1 98.62 16 LEU B O 1
ATOM 1033 N N . THR B 1 17 ? 6.773 8.383 2.893 1 98.75 17 THR B N 1
ATOM 1034 C CA . THR B 1 17 ? 6.844 7.219 3.77 1 98.75 17 THR B CA 1
ATOM 1035 C C . THR B 1 17 ? 5.859 7.355 4.93 1 98.75 17 THR B C 1
ATOM 1037 O O . THR B 1 17 ? 5.504 8.469 5.32 1 98.75 17 THR B O 1
ATOM 1040 N N . ALA B 1 18 ? 5.391 6.27 5.398 1 98.75 18 ALA B N 1
ATOM 1041 C CA . ALA B 1 18 ? 4.602 6.148 6.621 1 98.75 18 ALA B CA 1
ATOM 1042 C C . ALA B 1 18 ? 5.316 5.273 7.648 1 98.75 18 ALA B C 1
ATOM 1044 O O . ALA B 1 18 ? 5.871 4.227 7.301 1 98.75 18 ALA B O 1
ATOM 1045 N N . ALA B 1 19 ? 5.234 5.668 8.898 1 98.44 19 ALA B N 1
ATOM 1046 C CA . ALA B 1 19 ? 6.02 4.949 9.898 1 98.44 19 ALA B CA 1
ATOM 1047 C C . ALA B 1 19 ? 5.23 4.766 11.195 1 98.44 19 ALA B C 1
ATOM 1049 O O . ALA B 1 19 ? 4.129 5.301 11.336 1 98.44 19 ALA B O 1
ATOM 1050 N N . ASP B 1 20 ? 5.828 4.02 12.109 1 97.81 20 ASP B N 1
ATOM 1051 C CA . ASP B 1 20 ? 5.172 3.672 13.367 1 97.81 20 ASP B CA 1
ATOM 1052 C C . ASP B 1 20 ? 5.312 4.797 14.391 1 97.81 20 ASP B C 1
ATOM 1054 O O . ASP B 1 20 ? 4.773 4.711 15.492 1 97.81 20 ASP B O 1
ATOM 1058 N N . ASP B 1 21 ? 5.941 5.898 14.016 1 96.62 21 ASP B N 1
ATOM 1059 C CA . ASP B 1 21 ? 6.02 7.027 14.93 1 96.62 21 ASP B CA 1
ATOM 1060 C C . ASP B 1 21 ? 4.859 7.996 14.711 1 96.62 21 ASP B C 1
ATOM 1062 O O . ASP B 1 21 ? 4.781 9.039 15.367 1 96.62 21 ASP B O 1
ATOM 1066 N N . GLY B 1 22 ? 4.031 7.695 13.789 1 97.88 22 GLY B N 1
ATOM 1067 C CA . GLY B 1 22 ? 2.842 8.492 13.547 1 97.88 22 GLY B CA 1
ATOM 1068 C C . GLY B 1 22 ? 3.061 9.594 12.523 1 97.88 22 GLY B C 1
ATOM 1069 O O . GLY B 1 22 ? 2.18 10.43 12.305 1 97.88 22 GLY B O 1
ATOM 1070 N N . HIS B 1 23 ? 4.203 9.586 11.898 1 98.06 23 HIS B N 1
ATOM 1071 C CA . HIS B 1 23 ? 4.531 10.633 10.945 1 98.06 23 HIS B CA 1
ATOM 1072 C C . HIS B 1 23 ? 4.629 10.078 9.531 1 98.06 23 HIS B C 1
ATOM 1074 O O . HIS B 1 23 ? 4.898 8.891 9.336 1 98.06 23 HIS B O 1
ATOM 1080 N N . MET B 1 24 ? 4.348 10.961 8.664 1 98.81 24 MET B N 1
ATOM 1081 C CA . MET B 1 24 ? 4.691 10.781 7.262 1 98.81 24 MET B CA 1
ATOM 1082 C C . MET B 1 24 ? 5.816 11.727 6.852 1 98.81 24 MET B C 1
ATOM 1084 O O . MET B 1 24 ? 5.828 12.891 7.25 1 98.81 24 MET B O 1
ATOM 1088 N N . LYS B 1 25 ? 6.695 11.211 6.156 1 98.56 25 LYS B N 1
ATOM 1089 C CA . LYS B 1 25 ? 7.82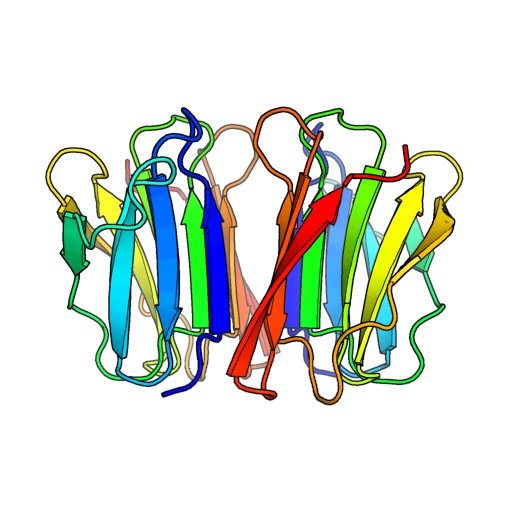8 12.023 5.719 1 98.56 25 LYS B CA 1
ATOM 1090 C C . LYS B 1 25 ? 7.973 11.992 4.199 1 98.56 25 LYS B C 1
ATOM 1092 O O . LYS B 1 25 ? 7.746 10.953 3.568 1 98.56 25 LYS B O 1
ATOM 1097 N N . MET B 1 26 ? 8.328 13.109 3.691 1 98.06 26 MET B N 1
ATOM 1098 C CA . MET B 1 26 ? 8.602 13.234 2.264 1 98.06 26 MET B CA 1
ATOM 1099 C C . MET B 1 26 ? 10.086 13.484 2.016 1 98.06 26 MET B C 1
ATOM 1101 O O . MET B 1 26 ? 10.68 14.383 2.607 1 98.06 26 MET B O 1
ATOM 1105 N N . TYR B 1 27 ? 10.609 12.68 1.147 1 98.12 27 TYR B N 1
ATOM 1106 C CA . TYR B 1 27 ? 12.016 12.805 0.792 1 98.12 27 TYR B CA 1
ATOM 1107 C C . TYR B 1 27 ? 12.18 13.156 -0.682 1 98.12 27 TYR B C 1
ATOM 1109 O O . TYR B 1 27 ? 11.43 12.664 -1.531 1 98.12 27 TYR B O 1
ATOM 1117 N N . ASP B 1 28 ? 13.188 14.008 -0.951 1 97.25 28 ASP B N 1
ATOM 1118 C CA . ASP B 1 28 ? 13.602 14.227 -2.336 1 97.25 28 ASP B CA 1
ATOM 1119 C C . ASP B 1 28 ? 14.312 13 -2.895 1 97.25 28 ASP B C 1
ATOM 1121 O O . ASP B 1 28 ? 15.289 12.516 -2.309 1 97.25 28 ASP B O 1
ATOM 1125 N N . VAL B 1 29 ? 13.859 12.516 -3.994 1 95.19 29 VAL B N 1
ATOM 1126 C CA . VAL B 1 29 ? 14.375 11.266 -4.539 1 95.19 29 VAL B CA 1
ATOM 1127 C C . VAL B 1 29 ? 15.828 11.445 -4.969 1 95.19 29 VAL B C 1
ATOM 1129 O O . VAL B 1 29 ? 16.656 10.555 -4.766 1 95.19 29 VAL B O 1
ATOM 1132 N N . LYS B 1 30 ? 16.125 12.531 -5.531 1 94.38 30 LYS B N 1
ATOM 1133 C CA . LYS B 1 30 ? 17.453 12.766 -6.09 1 94.38 30 LYS B CA 1
ATOM 1134 C C . LYS B 1 30 ? 18.484 12.992 -4.988 1 94.38 30 LYS B C 1
ATOM 1136 O O . LYS B 1 30 ? 19.562 12.383 -4.996 1 94.38 30 LYS B O 1
ATOM 1141 N N . SER B 1 31 ? 18.172 13.797 -4 1 96.38 31 SER B N 1
ATOM 1142 C CA . SER B 1 31 ? 19.125 14.172 -2.973 1 96.38 31 SER B CA 1
ATOM 1143 C C . SER B 1 31 ? 18.969 13.305 -1.725 1 96.38 31 SER B C 1
ATOM 1145 O O . SER B 1 31 ? 19.859 13.281 -0.865 1 96.38 31 SER B O 1
ATOM 1147 N N . SER B 1 32 ? 17.891 12.711 -1.599 1 93.81 32 SER B N 1
ATOM 1148 C CA . SER B 1 32 ? 17.516 11.922 -0.431 1 93.81 32 SER B CA 1
ATOM 1149 C C . SER B 1 32 ? 17.312 12.805 0.793 1 93.81 32 SER B C 1
ATOM 1151 O O . SER B 1 32 ? 17.297 12.312 1.924 1 93.81 32 SER B O 1
ATOM 1153 N N . ASN B 1 33 ? 17.172 14.055 0.53 1 97.5 33 ASN B N 1
ATOM 1154 C CA . ASN B 1 33 ? 16.922 14.961 1.645 1 97.5 33 ASN B CA 1
ATOM 1155 C C . ASN B 1 33 ? 15.461 14.953 2.068 1 97.5 33 ASN B C 1
ATOM 1157 O O . ASN B 1 33 ? 14.562 14.805 1.23 1 97.5 33 ASN B O 1
ATOM 1161 N N . LEU B 1 34 ? 15.328 15.148 3.42 1 97.88 34 LEU B N 1
ATOM 1162 C CA . LEU B 1 34 ? 13.984 15.305 3.963 1 97.88 34 LEU B CA 1
ATOM 1163 C C . LEU B 1 34 ? 13.367 16.625 3.521 1 97.88 34 LEU B C 1
ATOM 1165 O O . LEU B 1 34 ? 13.93 17.688 3.787 1 97.88 34 LEU B O 1
ATOM 1169 N N . ALA B 1 35 ? 12.281 16.547 2.771 1 97.25 35 ALA B N 1
ATOM 1170 C CA . ALA B 1 35 ? 11.594 17.734 2.293 1 97.25 35 ALA B CA 1
ATOM 1171 C C . ALA B 1 35 ? 10.617 18.266 3.34 1 97.25 35 ALA B C 1
ATOM 1173 O O . ALA B 1 35 ? 10.539 19.469 3.574 1 97.25 35 ALA B O 1
ATOM 1174 N N . CYS B 1 36 ? 9.852 17.391 3.979 1 97.31 36 CYS B N 1
ATOM 1175 C CA . CYS B 1 36 ? 8.914 17.797 5.027 1 97.31 36 CYS B CA 1
ATOM 1176 C C . CYS B 1 36 ? 8.461 16.594 5.84 1 97.31 36 CYS B C 1
ATOM 1178 O O . CYS B 1 36 ? 8.672 15.445 5.438 1 97.31 36 CYS B O 1
ATOM 1180 N N . THR B 1 37 ? 7.996 16.859 6.988 1 98.31 37 THR B N 1
ATOM 1181 C CA . THR B 1 37 ? 7.32 15.898 7.852 1 98.31 37 THR B CA 1
ATOM 1182 C C . THR B 1 37 ? 5.859 16.281 8.055 1 98.31 37 THR B C 1
ATOM 1184 O O . THR B 1 37 ? 5.555 17.453 8.328 1 98.31 37 THR B O 1
ATOM 1187 N N . LEU B 1 38 ? 5.027 15.32 7.879 1 98.38 38 LEU B N 1
ATOM 1188 C CA . LEU B 1 38 ? 3.604 15.547 8.094 1 98.38 38 LEU B CA 1
ATOM 1189 C C . LEU B 1 38 ? 3.115 14.805 9.328 1 98.38 38 LEU B C 1
ATOM 1191 O O . LEU B 1 38 ? 3.477 13.648 9.547 1 98.38 38 LEU B O 1
ATOM 1195 N N . SER B 1 39 ? 2.314 15.469 10.109 1 97.88 39 SER B N 1
ATOM 1196 C CA . SER B 1 39 ? 1.715 14.93 11.328 1 97.88 39 SER B CA 1
ATOM 1197 C C . SER B 1 39 ? 0.197 15.07 11.305 1 97.88 39 SER B C 1
ATOM 1199 O O . SER B 1 39 ? -0.34 15.953 10.633 1 97.88 39 SER B O 1
ATOM 1201 N N . GLY B 1 40 ? -0.414 14.203 12.031 1 97.5 40 GLY B N 1
ATOM 1202 C CA . GLY B 1 40 ? -1.861 14.312 12.109 1 97.5 40 GLY B CA 1
ATOM 1203 C C . GLY B 1 40 ? -2.525 13.047 12.633 1 97.5 40 GLY B C 1
ATOM 1204 O O . GLY B 1 40 ? -3.574 13.117 13.281 1 97.5 40 GLY B O 1
ATOM 1205 N N . HIS B 1 41 ? -1.961 11.977 12.367 1 98.56 41 HIS B N 1
ATOM 1206 C CA . HIS B 1 41 ? -2.488 10.727 12.898 1 98.56 41 HIS B CA 1
ATOM 1207 C C . HIS B 1 41 ? -2.137 10.57 14.375 1 98.56 41 HIS B C 1
ATOM 1209 O O . HIS B 1 41 ? -1.089 11.039 14.828 1 98.56 41 HIS B O 1
ATOM 1215 N N . GLY B 1 42 ? -2.988 9.922 15.094 1 98.44 42 GLY B N 1
ATOM 1216 C CA . GLY B 1 42 ? -2.809 9.75 16.531 1 98.44 42 GLY B CA 1
ATOM 1217 C C . GLY B 1 42 ? -2.045 8.484 16.891 1 98.44 42 GLY B C 1
ATOM 1218 O O . GLY B 1 42 ? -1.86 8.18 18.062 1 98.44 42 GLY B O 1
ATOM 1219 N N . SER B 1 43 ? -1.656 7.734 15.992 1 98.69 43 SER B N 1
ATOM 1220 C CA . SER B 1 43 ? -0.917 6.488 16.156 1 98.69 43 SER B CA 1
ATOM 1221 C C . SER B 1 43 ? -0.163 6.117 14.891 1 98.69 43 SER B C 1
ATOM 1223 O O . SER B 1 43 ? 0.145 6.98 14.07 1 98.69 43 SER B O 1
ATOM 1225 N N . TRP B 1 44 ? 0.288 4.82 14.789 1 98.62 44 TRP B N 1
ATOM 1226 C CA . TRP B 1 44 ? 1.098 4.367 13.664 1 98.62 44 TRP B CA 1
ATOM 1227 C C . TRP B 1 44 ? 0.405 4.672 12.336 1 98.62 44 TRP B C 1
ATOM 1229 O O . TRP B 1 44 ? -0.803 4.465 12.195 1 98.62 44 TRP B O 1
ATOM 1239 N N . VAL B 1 45 ? 1.134 5.211 11.359 1 98.94 45 VAL B N 1
ATOM 1240 C CA . VAL B 1 45 ? 0.649 5.285 9.984 1 98.94 45 VAL B CA 1
ATOM 1241 C C . VAL B 1 45 ? 1.029 4.016 9.234 1 98.94 45 VAL B C 1
ATOM 1243 O O . VAL B 1 45 ? 2.199 3.625 9.211 1 98.94 45 VAL B O 1
ATOM 1246 N N . LEU B 1 46 ? 0.044 3.367 8.602 1 98.88 46 LEU B N 1
ATOM 1247 C CA . LEU B 1 46 ? 0.243 2.008 8.109 1 98.88 46 LEU B CA 1
ATOM 1248 C C . LEU B 1 46 ? 0.287 1.983 6.586 1 98.88 46 LEU B C 1
ATOM 1250 O O . LEU B 1 46 ? 0.878 1.079 5.992 1 98.88 46 LEU B O 1
ATOM 1254 N N . SER B 1 47 ? -0.334 2.967 5.953 1 98.94 47 SER B N 1
ATOM 1255 C CA . SER B 1 47 ? -0.282 3.016 4.496 1 98.94 47 SER B CA 1
ATOM 1256 C C . SER B 1 47 ? -0.397 4.449 3.986 1 98.94 47 SER B C 1
ATOM 1258 O O . SER B 1 47 ? -1.029 5.293 4.625 1 98.94 47 SER B O 1
ATOM 1260 N N . VAL B 1 48 ? 0.229 4.695 2.891 1 98.88 48 VAL B N 1
ATOM 1261 C CA . VAL B 1 48 ? 0.11 5.926 2.117 1 98.88 48 VAL B CA 1
ATOM 1262 C C . VAL B 1 48 ? -0.048 5.594 0.635 1 98.88 48 VAL B C 1
ATOM 1264 O O . VAL B 1 48 ? 0.504 4.602 0.154 1 98.88 48 VAL B O 1
ATOM 1267 N N . ASP B 1 49 ? -0.804 6.375 -0.02 1 98.44 49 ASP B N 1
ATOM 1268 C CA . ASP B 1 49 ? -1.063 6.184 -1.444 1 98.44 49 ASP B CA 1
ATOM 1269 C C . ASP B 1 49 ? -1.416 7.504 -2.119 1 98.44 49 ASP B C 1
ATOM 1271 O O . ASP B 1 49 ? -2.275 8.242 -1.637 1 98.44 49 ASP B O 1
ATOM 1275 N N . PHE B 1 50 ? -0.769 7.816 -3.238 1 97.75 50 PHE B N 1
ATOM 1276 C CA . PHE B 1 50 ? -1.114 9.016 -3.988 1 97.75 50 PHE B CA 1
ATOM 1277 C C . PHE B 1 50 ? -2.355 8.789 -4.844 1 97.75 50 PHE B C 1
ATOM 1279 O O . PHE B 1 50 ? -2.549 7.695 -5.379 1 97.75 50 PHE B O 1
ATOM 1286 N N . ALA B 1 51 ? -3.092 9.805 -4.996 1 97.06 51 ALA B N 1
ATOM 1287 C CA . ALA B 1 51 ? -4.238 9.766 -5.898 1 97.06 51 ALA B CA 1
ATOM 1288 C C . ALA B 1 51 ? -3.799 9.922 -7.352 1 97.06 51 ALA B C 1
ATOM 1290 O O . ALA B 1 51 ? -2.855 10.656 -7.645 1 97.06 51 ALA B O 1
ATOM 1291 N N . PRO B 1 52 ? -4.602 9.266 -8.219 1 93.94 52 PRO B N 1
ATOM 1292 C CA . PRO B 1 52 ? -4.301 9.438 -9.641 1 93.94 52 PRO B CA 1
ATOM 1293 C C . PRO B 1 52 ? -4.426 10.883 -10.102 1 93.94 52 PRO B C 1
ATOM 1295 O O . PRO B 1 52 ? -3.82 11.273 -11.102 1 93.94 52 PRO B O 1
ATOM 1298 N N . ASP B 1 53 ? -5.082 11.719 -9.391 1 93.69 53 ASP B N 1
ATOM 1299 C CA . ASP B 1 53 ? -5.262 13.117 -9.781 1 93.69 53 ASP B CA 1
ATOM 1300 C C . ASP B 1 53 ? -3.99 13.922 -9.539 1 93.69 53 ASP B C 1
ATOM 1302 O O . ASP B 1 53 ? -3.916 15.094 -9.898 1 93.69 53 ASP B O 1
ATOM 1306 N N . GLN B 1 54 ? -3.088 13.391 -8.859 1 93.44 54 GLN B N 1
ATOM 1307 C CA . GLN B 1 54 ? -1.763 13.945 -8.609 1 93.44 54 GLN B CA 1
ATOM 1308 C C . GLN B 1 54 ? -1.831 15.109 -7.629 1 93.44 54 GLN B C 1
ATOM 1310 O O . GLN B 1 54 ? -0.843 15.82 -7.43 1 93.44 54 GLN B O 1
ATOM 1315 N N . GLN B 1 55 ? -2.947 15.305 -6.996 1 97 55 GLN B N 1
ATOM 1316 C CA . GLN B 1 55 ? -3.141 16.453 -6.129 1 97 55 GLN B CA 1
ATOM 1317 C C . GLN B 1 55 ? -3.314 16.031 -4.676 1 97 55 GLN B C 1
ATOM 1319 O O . GLN B 1 55 ? -3.166 16.859 -3.764 1 97 55 GLN B O 1
ATOM 1324 N N . HIS B 1 56 ? -3.691 14.836 -4.48 1 98.38 56 HIS B N 1
ATOM 1325 C CA . HIS B 1 56 ? -3.992 14.367 -3.131 1 98.38 56 HIS B CA 1
ATOM 1326 C C . HIS B 1 56 ? -3.312 13.031 -2.852 1 98.38 56 HIS B C 1
ATOM 1328 O O . HIS B 1 56 ? -2.854 12.352 -3.777 1 98.38 56 HIS B O 1
ATOM 1334 N N . PHE B 1 57 ? -3.172 12.688 -1.639 1 98.62 57 PHE B N 1
ATOM 1335 C CA . PHE B 1 57 ? -2.84 11.328 -1.227 1 98.62 57 PHE B CA 1
ATOM 1336 C C . PHE B 1 57 ? -3.635 10.93 0.012 1 98.62 57 PHE B C 1
ATOM 1338 O O . PHE B 1 57 ? -4.25 11.781 0.662 1 98.62 57 PHE B O 1
ATOM 1345 N N . VAL B 1 58 ? -3.703 9.633 0.273 1 98.88 58 VAL B N 1
ATOM 1346 C CA . VAL B 1 58 ? -4.469 9.086 1.386 1 98.88 58 VAL B CA 1
ATOM 1347 C C . VAL B 1 58 ? -3.543 8.312 2.322 1 98.88 58 VAL B C 1
ATOM 1349 O O . VAL B 1 58 ? -2.549 7.734 1.881 1 98.88 58 VAL B O 1
ATOM 1352 N N . SER B 1 59 ? -3.797 8.422 3.578 1 98.94 59 SER B N 1
ATOM 1353 C CA . SER B 1 59 ? -3.076 7.664 4.598 1 98.94 59 SER B CA 1
ATOM 1354 C C . SER B 1 59 ? -4.039 6.895 5.496 1 98.94 59 SER B C 1
ATOM 1356 O O . SER B 1 59 ? -5.184 7.309 5.688 1 98.94 59 SER B O 1
ATOM 1358 N N . SER B 1 60 ? -3.633 5.762 5.969 1 98.94 60 SER B N 1
ATOM 1359 C CA . SER B 1 60 ? -4.375 4.984 6.953 1 98.94 60 SER B CA 1
ATOM 1360 C C . SER B 1 60 ? -3.527 4.707 8.188 1 98.94 60 SER B C 1
ATOM 1362 O O . SER B 1 60 ? -2.297 4.742 8.125 1 98.94 60 SER B O 1
ATOM 1364 N N . SER B 1 61 ? -4.215 4.414 9.297 1 98.94 61 SER B N 1
ATOM 1365 C CA . SER B 1 61 ? -3.492 4.43 10.57 1 98.94 61 SER B CA 1
ATOM 1366 C C . SER B 1 61 ? -4.113 3.459 11.57 1 98.94 61 SER B C 1
ATOM 1368 O O . SER B 1 61 ? -5.27 3.066 11.422 1 98.94 61 SER B O 1
ATOM 1370 N N . SER B 1 62 ? -3.307 3.16 12.578 1 98.81 62 SER B N 1
ATOM 1371 C CA . SER B 1 62 ? -3.764 2.385 13.727 1 98.81 62 SER B CA 1
ATOM 1372 C C . SER B 1 62 ? -4.672 3.215 14.633 1 98.81 62 SER B C 1
ATOM 1374 O O . SER B 1 62 ? -5.324 2.676 15.523 1 98.81 62 SER B O 1
ATOM 1376 N N . ASP B 1 63 ? -4.801 4.484 14.367 1 98.81 63 ASP B N 1
ATOM 1377 C CA . ASP B 1 63 ? -5.719 5.328 15.125 1 98.81 63 ASP B CA 1
ATOM 1378 C C . ASP B 1 63 ? -7.148 5.203 14.594 1 98.81 63 ASP B C 1
ATOM 1380 O O . ASP B 1 63 ? -8.016 6 14.945 1 98.81 63 ASP B O 1
ATOM 1384 N N . HIS B 1 64 ? -7.371 4.336 13.727 1 98.88 64 HIS B N 1
ATOM 1385 C CA . HIS B 1 64 ? -8.664 3.918 13.195 1 98.88 64 HIS B CA 1
ATOM 1386 C C . HIS B 1 64 ? -9.164 4.887 12.133 1 98.88 64 HIS B C 1
ATOM 1388 O O . HIS B 1 64 ? -10.336 4.848 11.75 1 98.88 64 HIS B O 1
ATOM 1394 N N . THR B 1 65 ? -8.258 5.715 11.609 1 98.94 65 THR B N 1
ATOM 1395 C CA . THR B 1 65 ? -8.742 6.723 10.68 1 98.94 65 THR B CA 1
ATOM 1396 C C . THR B 1 65 ? -8.07 6.57 9.32 1 98.94 65 THR B C 1
ATOM 1398 O O . THR B 1 65 ? -7.008 5.957 9.211 1 98.94 65 THR B O 1
ATOM 1401 N N . VAL B 1 66 ? -8.766 7.082 8.344 1 98.94 66 VAL B N 1
ATOM 1402 C CA . VAL B 1 66 ? -8.25 7.348 7.004 1 98.94 66 VAL B CA 1
ATOM 1403 C C . VAL B 1 66 ? -8.242 8.852 6.742 1 98.94 66 VAL B C 1
ATOM 1405 O O . VAL B 1 66 ? -9.25 9.531 6.949 1 98.94 66 VAL B O 1
ATOM 1408 N N . LYS B 1 67 ? -7.094 9.359 6.363 1 98.94 67 LYS B N 1
ATOM 1409 C CA . LYS B 1 67 ? -6.98 10.797 6.141 1 98.94 67 LYS B CA 1
ATOM 1410 C C . LYS B 1 67 ? -6.613 11.102 4.688 1 98.94 67 LYS B C 1
ATOM 1412 O O . LYS B 1 67 ? -5.832 10.375 4.074 1 98.94 67 LYS B O 1
ATOM 1417 N N . VAL B 1 68 ? -7.207 12.172 4.188 1 98.94 68 VAL B N 1
ATOM 1418 C CA . VAL B 1 68 ? -6.902 12.711 2.867 1 98.94 68 VAL B CA 1
ATOM 1419 C C . VAL B 1 68 ? -6.105 14.008 3.01 1 98.94 68 VAL B C 1
ATOM 1421 O O . VAL B 1 68 ? -6.461 14.875 3.811 1 98.94 68 VAL B O 1
ATOM 1424 N N . TRP B 1 69 ? -5.082 14.086 2.213 1 98.75 69 TRP B N 1
ATOM 1425 C CA . TRP B 1 69 ? -4.16 15.219 2.293 1 98.75 69 TRP B CA 1
ATOM 1426 C C . TRP B 1 69 ? -4.066 15.938 0.953 1 98.75 69 TRP B C 1
ATOM 1428 O O . TRP B 1 69 ? -4.086 15.305 -0.105 1 98.75 69 TRP B O 1
ATOM 1438 N N . ASP B 1 70 ? -3.939 17.281 0.977 1 98.5 70 ASP B N 1
ATOM 1439 C CA . ASP B 1 70 ? -3.547 18.078 -0.185 1 98.5 70 ASP B CA 1
ATOM 1440 C C . ASP B 1 70 ? -2.033 18.047 -0.388 1 98.5 70 ASP B C 1
ATOM 1442 O O . ASP B 1 70 ? -1.273 18.406 0.508 1 98.5 70 ASP B O 1
ATOM 1446 N N . PHE B 1 71 ? -1.658 17.594 -1.489 1 97.31 71 PHE B N 1
ATOM 1447 C CA . PHE B 1 71 ? -0.239 17.359 -1.73 1 97.31 71 PHE B CA 1
ATOM 1448 C C . PHE B 1 71 ? 0.527 18.688 -1.771 1 97.31 71 PHE B C 1
ATOM 1450 O O . PHE B 1 71 ? 1.568 18.828 -1.126 1 97.31 71 PHE B O 1
ATOM 1457 N N . ALA B 1 72 ? 0.048 19.625 -2.447 1 95.88 72 ALA B N 1
ATOM 1458 C CA . ALA B 1 72 ? 0.718 20.922 -2.609 1 95.88 72 ALA B CA 1
ATOM 1459 C C . ALA B 1 72 ? 0.71 21.703 -1.304 1 95.88 72 ALA B C 1
ATOM 1461 O O . ALA B 1 72 ? 1.729 22.281 -0.911 1 95.88 72 ALA B O 1
ATOM 1462 N N . GLN B 1 73 ? -0.379 21.734 -0.57 1 97.06 73 GLN B N 1
ATOM 1463 C CA . GLN B 1 73 ? -0.512 22.531 0.651 1 97.06 73 GLN B CA 1
ATOM 1464 C C . GLN B 1 73 ? 0.043 21.766 1.855 1 97.06 73 GLN B C 1
ATOM 1466 O O . GLN B 1 73 ? 0.256 22.359 2.918 1 97.06 73 GLN B O 1
ATOM 1471 N N . ARG B 1 74 ? 0.218 20.547 1.734 1 96.19 74 ARG B N 1
ATOM 1472 C CA . ARG B 1 74 ? 0.783 19.672 2.76 1 96.19 74 ARG B CA 1
ATOM 1473 C C . ARG B 1 74 ? -0.06 19.703 4.031 1 96.19 74 ARG B C 1
ATOM 1475 O O . ARG B 1 74 ? 0.473 19.859 5.133 1 96.19 74 ARG B O 1
ATOM 1482 N N . ASN B 1 75 ? -1.318 19.594 3.861 1 97.81 75 ASN B N 1
ATOM 1483 C CA . ASN B 1 75 ? -2.203 19.547 5.02 1 97.81 75 ASN B CA 1
ATOM 1484 C C . ASN B 1 75 ? -3.346 18.562 4.812 1 97.81 75 ASN B C 1
ATOM 1486 O O . ASN B 1 75 ? -3.674 18.219 3.678 1 97.81 75 ASN B O 1
ATOM 1490 N N . CYS B 1 76 ? -3.854 18.062 5.93 1 98.69 76 CYS B N 1
ATOM 1491 C CA . CYS B 1 76 ? -4.992 17.156 5.906 1 98.69 76 CYS B CA 1
ATOM 1492 C C . CYS B 1 76 ? -6.273 17.891 5.535 1 98.69 76 CYS B C 1
ATOM 1494 O O . CYS B 1 76 ? -6.598 18.922 6.137 1 98.69 76 CYS B O 1
ATOM 1496 N N . VAL B 1 77 ? -7.023 17.359 4.562 1 98.69 77 VAL B N 1
ATOM 1497 C CA . VAL B 1 77 ? -8.203 18.094 4.109 1 98.69 77 VAL B CA 1
ATOM 1498 C C . VAL B 1 77 ? -9.461 17.328 4.504 1 98.69 77 VAL B C 1
ATOM 1500 O O . VAL B 1 77 ? -10.57 17.859 4.441 1 98.69 77 VAL B O 1
ATOM 1503 N N . HIS B 1 78 ? -9.398 16.125 4.922 1 98.81 78 HIS B N 1
ATOM 1504 C CA . HIS B 1 78 ? -10.547 15.336 5.371 1 98.81 78 HIS B CA 1
ATOM 1505 C C . HIS B 1 78 ? -10.102 14.133 6.195 1 98.81 78 HIS B C 1
ATOM 1507 O O . HIS B 1 78 ? -9.039 13.562 5.945 1 98.81 78 HIS B O 1
ATOM 1513 N N . THR B 1 79 ? -10.836 13.758 7.168 1 98.88 79 THR B N 1
ATOM 1514 C CA . THR B 1 79 ? -10.609 12.562 7.965 1 98.88 79 THR B CA 1
ATOM 1515 C C . THR B 1 79 ? -11.867 11.695 7.996 1 98.88 79 THR B C 1
ATOM 1517 O O . THR B 1 79 ? -12.945 12.172 8.359 1 98.88 79 THR B O 1
ATOM 1520 N N . PHE B 1 80 ? -11.75 10.445 7.574 1 98.94 80 PHE B N 1
ATOM 1521 C CA . PHE B 1 80 ? -12.797 9.445 7.742 1 98.94 80 PHE B CA 1
ATOM 1522 C C . PHE B 1 80 ? -12.609 8.688 9.055 1 98.94 80 PHE B C 1
ATOM 1524 O O . PHE B 1 80 ? -11.508 8.227 9.359 1 98.94 80 PHE B O 1
ATOM 1531 N N . LYS B 1 81 ? -13.625 8.445 9.844 1 98.81 81 LYS B N 1
ATOM 1532 C CA . LYS B 1 81 ? -13.555 7.816 11.156 1 98.81 81 LYS B CA 1
ATOM 1533 C C . LYS B 1 81 ? -14.5 6.625 11.25 1 98.81 81 LYS B C 1
ATOM 1535 O O . LYS B 1 81 ? -15.078 6.367 12.305 1 98.81 81 LYS B O 1
ATOM 1540 N N . ASP B 1 82 ? -14.719 5.953 10.164 1 98.75 82 ASP B N 1
ATOM 1541 C CA . ASP B 1 82 ? -15.758 4.93 10.062 1 98.75 82 ASP B CA 1
ATOM 1542 C C . ASP B 1 82 ? -15.25 3.578 10.562 1 98.75 82 ASP B C 1
ATOM 1544 O O . ASP B 1 82 ? -16.047 2.689 10.883 1 98.75 82 ASP B O 1
ATOM 1548 N N . HIS B 1 83 ? -13.977 3.332 10.602 1 98.75 83 HIS B N 1
ATOM 1549 C CA . HIS B 1 83 ? -13.414 2.078 11.086 1 98.75 83 HIS B CA 1
ATOM 1550 C C . HIS B 1 83 ? -13.328 2.068 12.609 1 98.75 83 HIS B C 1
ATOM 1552 O O . HIS B 1 83 ? -13.18 3.121 13.234 1 98.75 83 HIS B O 1
ATOM 1558 N N . HIS B 1 84 ? -13.32 0.889 13.188 1 98.56 84 HIS B N 1
ATOM 1559 C CA . HIS B 1 84 ? -13.32 0.763 14.641 1 98.56 84 HIS B CA 1
ATOM 1560 C C . HIS B 1 84 ? -12.047 0.074 15.141 1 98.56 84 HIS B C 1
ATOM 1562 O O . HIS B 1 84 ? -11.961 -0.305 16.312 1 98.56 84 HIS B O 1
ATOM 1568 N N . ASP B 1 85 ? -11.156 -0.219 14.32 1 98.75 85 ASP B N 1
ATOM 1569 C CA . ASP B 1 85 ? -9.852 -0.789 14.617 1 98.75 85 ASP B CA 1
ATOM 1570 C C . ASP B 1 85 ? -8.805 -0.351 13.594 1 98.75 85 ASP B C 1
ATOM 1572 O O . ASP B 1 85 ? -9.109 0.448 12.703 1 98.75 85 ASP B O 1
ATOM 1576 N N . GLN B 1 86 ? -7.551 -0.816 13.75 1 98.5 86 GLN B N 1
ATOM 1577 C CA . GLN B 1 86 ? -6.449 -0.449 12.867 1 98.5 86 GLN B CA 1
ATOM 1578 C C . GLN B 1 86 ? -6.863 -0.552 11.406 1 98.5 86 GLN B C 1
ATOM 1580 O O . GLN B 1 86 ? -7.52 -1.516 11 1 98.5 86 GLN B O 1
ATOM 1585 N N . VAL B 1 87 ? -6.547 0.489 10.633 1 98.88 87 VAL B N 1
ATOM 1586 C CA . VAL B 1 87 ? -6.754 0.473 9.188 1 98.88 87 VAL B CA 1
ATOM 1587 C C . VAL B 1 87 ? -5.441 0.138 8.484 1 98.88 87 VAL B C 1
ATOM 1589 O O . VAL B 1 87 ? -4.516 0.951 8.461 1 98.88 87 VAL B O 1
ATOM 1592 N N . TRP B 1 88 ? -5.387 -0.979 7.852 1 98.88 88 TRP B N 1
ATOM 1593 C CA . TRP B 1 88 ? -4.145 -1.528 7.328 1 98.88 88 TRP B CA 1
ATOM 1594 C C . TRP B 1 88 ? -3.754 -0.844 6.023 1 98.88 88 TRP B C 1
ATOM 1596 O O . TRP B 1 88 ? -2.566 -0.682 5.73 1 98.88 88 TRP B O 1
ATOM 1606 N N . CYS B 1 89 ? -4.762 -0.54 5.258 1 98.94 89 CYS B N 1
ATOM 1607 C CA . CYS B 1 89 ? -4.492 -0.047 3.912 1 98.94 89 CYS B CA 1
ATOM 1608 C C . CYS B 1 89 ? -5.648 0.803 3.402 1 98.94 89 CYS B C 1
ATOM 1610 O O . CYS B 1 89 ? -6.812 0.506 3.68 1 98.94 89 CYS B O 1
ATOM 1612 N N . ALA B 1 90 ? -5.305 1.855 2.68 1 98.88 90 ALA B N 1
ATOM 1613 C CA . ALA B 1 90 ? -6.25 2.684 1.937 1 98.88 90 ALA B CA 1
ATOM 1614 C C . ALA B 1 90 ? -5.703 3.045 0.56 1 98.88 90 ALA B C 1
ATOM 1616 O O . ALA B 1 90 ? -4.531 3.418 0.429 1 98.88 90 ALA B O 1
ATOM 1617 N N . ARG B 1 91 ? -6.566 2.924 -0.437 1 98.56 91 ARG B N 1
ATOM 1618 C CA . ARG B 1 91 ? -6.145 3.158 -1.814 1 98.56 91 ARG B CA 1
ATOM 1619 C C . ARG B 1 91 ? -7.219 3.908 -2.596 1 98.56 91 ARG B C 1
ATOM 1621 O O . ARG B 1 91 ? -8.414 3.682 -2.395 1 98.56 91 ARG B O 1
ATOM 1628 N N . TYR B 1 92 ? -6.762 4.719 -3.506 1 97.75 92 TYR B N 1
ATOM 1629 C CA . TYR B 1 92 ? -7.668 5.395 -4.426 1 97.75 92 TYR B CA 1
ATOM 1630 C C . TYR B 1 92 ? -8.062 4.473 -5.574 1 97.75 92 TYR B C 1
ATOM 1632 O O . TYR B 1 92 ? -7.273 3.629 -6.004 1 97.75 92 TYR B O 1
ATOM 1640 N N . SER B 1 93 ? -9.344 4.742 -5.996 1 96.75 93 SER B N 1
ATOM 1641 C CA . SER B 1 93 ? -9.703 4.219 -7.312 1 96.75 93 SER B CA 1
ATOM 1642 C C . SER B 1 93 ? -8.914 4.914 -8.422 1 96.75 93 SER B C 1
ATOM 1644 O O . SER B 1 93 ? -8.336 5.98 -8.203 1 96.75 93 SER B O 1
ATOM 1646 N N . GLN B 1 94 ? -8.922 4.352 -9.586 1 95.12 94 GLN B N 1
ATOM 1647 C CA . GLN B 1 94 ? -8.078 4.84 -10.664 1 95.12 94 GLN B CA 1
ATOM 1648 C C . GLN B 1 94 ? -8.578 6.188 -11.188 1 95.12 94 GLN B C 1
ATOM 1650 O O . GLN B 1 94 ? -7.82 6.938 -11.812 1 95.12 94 GLN B O 1
ATOM 1655 N N . ASP B 1 95 ? -9.789 6.52 -10.945 1 94.94 95 ASP B N 1
ATOM 1656 C CA . ASP B 1 95 ? -10.32 7.809 -11.375 1 94.94 95 ASP B CA 1
ATOM 1657 C C . ASP B 1 95 ? -10.328 8.812 -10.219 1 94.94 95 ASP B C 1
ATOM 1659 O O . ASP B 1 95 ? -10.891 9.906 -10.344 1 94.94 95 ASP B O 1
ATOM 1663 N N . SER B 1 96 ? -9.859 8.461 -9.125 1 96.94 96 SER B N 1
ATOM 1664 C CA . SER B 1 96 ? -9.664 9.281 -7.93 1 96.94 96 SER B CA 1
ATOM 1665 C C . SER B 1 96 ? -10.992 9.586 -7.25 1 96.94 96 SER B C 1
ATOM 1667 O O . SER B 1 96 ? -11.055 10.406 -6.332 1 96.94 96 SER B O 1
ATOM 1669 N N . SER B 1 97 ? -12.055 8.898 -7.684 1 97 97 SER B N 1
ATOM 1670 C CA . SER B 1 97 ? -13.383 9.242 -7.18 1 97 97 SER B CA 1
ATOM 1671 C C . SER B 1 97 ? -13.695 8.5 -5.887 1 97 97 SER B C 1
ATOM 1673 O O . SER B 1 97 ? -14.586 8.906 -5.137 1 97 97 SER B O 1
ATOM 1675 N N . LYS B 1 98 ? -13.062 7.418 -5.664 1 97.5 98 LYS B N 1
ATOM 1676 C CA . LYS B 1 98 ? -13.32 6.57 -4.504 1 97.5 98 LYS B CA 1
ATOM 1677 C C . LYS B 1 98 ? -12.031 6.242 -3.762 1 97.5 98 LYS B C 1
ATOM 1679 O O . LYS B 1 98 ? -10.945 6.301 -4.34 1 97.5 98 LYS B O 1
ATOM 1684 N N . ILE B 1 99 ? -12.133 5.984 -2.496 1 98.38 99 ILE B N 1
ATOM 1685 C CA . ILE B 1 99 ? -11.094 5.418 -1.646 1 98.38 99 ILE B CA 1
ATOM 1686 C C . ILE B 1 99 ? -11.602 4.125 -1.004 1 98.38 99 ILE B C 1
ATOM 1688 O O . ILE B 1 99 ? -12.703 4.086 -0.463 1 98.38 99 ILE B O 1
ATOM 1692 N N . VAL B 1 100 ? -10.844 3.076 -1.108 1 98.44 100 VAL B N 1
ATOM 1693 C CA . VAL B 1 100 ? -11.188 1.809 -0.474 1 98.44 100 VAL B CA 1
ATOM 1694 C C . VAL B 1 100 ? -10.21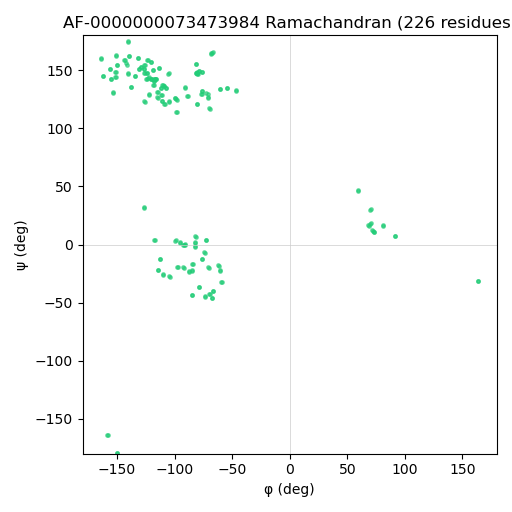1 1.514 0.657 1 98.44 100 VAL B C 1
ATOM 1696 O O . VAL B 1 100 ? -9.008 1.751 0.52 1 98.44 100 VAL B O 1
ATOM 1699 N N . SER B 1 101 ? -10.68 1.108 1.754 1 98.81 101 SER B N 1
ATOM 1700 C CA . SER B 1 101 ? -9.828 0.807 2.896 1 98.81 101 SER B CA 1
ATOM 1701 C C . SER B 1 101 ? -10.164 -0.554 3.498 1 98.81 101 SER B C 1
ATOM 1703 O O . SER B 1 101 ? -11.297 -1.029 3.369 1 98.81 101 SER B O 1
ATOM 1705 N N . VAL B 1 102 ? -9.164 -1.155 4.082 1 98.81 102 VAL B N 1
ATOM 1706 C CA . VAL B 1 102 ? -9.32 -2.424 4.785 1 98.81 102 VAL B CA 1
ATOM 1707 C C . VAL B 1 102 ? -8.82 -2.283 6.223 1 98.81 102 VAL B C 1
ATOM 1709 O O . VAL B 1 102 ? -7.84 -1.574 6.477 1 98.81 102 VAL B O 1
ATOM 1712 N N . SER B 1 103 ? -9.484 -3.039 7.105 1 98.75 103 SER B N 1
ATOM 1713 C CA . SER B 1 103 ? -9.219 -2.809 8.523 1 98.75 103 SER B CA 1
ATOM 1714 C C . SER B 1 103 ? -9.234 -4.113 9.312 1 98.75 103 SER B C 1
ATOM 1716 O O . SER B 1 103 ? -9.797 -5.113 8.852 1 98.75 103 SER B O 1
ATOM 1718 N N . GLU B 1 104 ? -8.602 -4.043 10.422 1 98.5 104 GLU B N 1
ATOM 1719 C CA . GLU B 1 104 ? -8.664 -5.125 11.398 1 98.5 104 GLU B CA 1
ATOM 1720 C C . GLU B 1 104 ? -10.094 -5.371 11.867 1 98.5 104 GLU B C 1
ATOM 1722 O O . GLU B 1 104 ? -10.406 -6.441 12.391 1 98.5 104 GLU B O 1
ATOM 1727 N N . ASP B 1 105 ? -10.938 -4.473 11.773 1 97.88 105 ASP B N 1
ATOM 1728 C CA . ASP B 1 105 ? -12.328 -4.648 12.172 1 97.88 105 ASP B CA 1
ATOM 1729 C C . ASP B 1 105 ? -13.07 -5.539 11.18 1 97.88 105 ASP B C 1
ATOM 1731 O O . ASP B 1 105 ? -14.289 -5.73 11.305 1 97.88 105 ASP B O 1
ATOM 1735 N N . ARG B 1 106 ? -12.43 -6.059 10.219 1 96.12 106 ARG B N 1
ATOM 1736 C CA . ARG B 1 106 ? -12.883 -7.012 9.211 1 96.12 106 ARG B CA 1
ATOM 1737 C C . ARG B 1 106 ? -13.859 -6.355 8.242 1 96.12 106 ARG B C 1
ATOM 1739 O O . ARG B 1 106 ? -14.758 -7.012 7.715 1 96.12 106 ARG B O 1
ATOM 1746 N N . SER B 1 107 ? -13.664 -5.059 8.047 1 97 107 SER B N 1
ATOM 1747 C CA . SER B 1 107 ? -14.492 -4.348 7.082 1 97 107 SER B CA 1
ATOM 1748 C C . SER B 1 107 ? -13.656 -3.814 5.922 1 97 107 SER B C 1
ATOM 1750 O O . SER B 1 107 ? -12.484 -3.463 6.102 1 97 107 SER B O 1
ATOM 1752 N N . VAL B 1 108 ? -14.281 -3.914 4.828 1 97.69 108 VAL B N 1
ATOM 1753 C CA . VAL B 1 108 ? -13.859 -3.125 3.676 1 97.69 108 VAL B CA 1
ATOM 1754 C C . VAL B 1 108 ? -14.836 -1.969 3.457 1 97.69 108 VAL B C 1
ATOM 1756 O O . VAL B 1 108 ? -16.031 -2.186 3.311 1 97.69 108 VAL B O 1
ATOM 1759 N N . ILE B 1 109 ? -14.305 -0.775 3.471 1 98.44 109 ILE B N 1
ATOM 1760 C CA . ILE B 1 109 ? -15.172 0.386 3.295 1 98.44 109 ILE B CA 1
ATOM 1761 C C . ILE B 1 109 ? -14.773 1.142 2.029 1 98.44 109 ILE B C 1
ATOM 1763 O O . ILE B 1 109 ? -13.586 1.355 1.774 1 98.44 109 ILE B O 1
ATOM 1767 N N . VAL B 1 110 ? -15.781 1.529 1.312 1 97.94 110 VAL B N 1
ATOM 1768 C CA . VAL B 1 110 ? -15.609 2.377 0.136 1 97.94 110 VAL B CA 1
ATOM 1769 C C . VAL B 1 110 ? -16.125 3.783 0.434 1 97.94 110 VAL B C 1
ATOM 1771 O O . VAL B 1 110 ? -17.297 3.957 0.786 1 97.94 110 VAL B O 1
ATOM 1774 N N . PHE B 1 111 ? -15.211 4.734 0.305 1 98.56 111 PHE B N 1
ATOM 1775 C CA . PHE B 1 111 ? -15.562 6.137 0.511 1 98.56 111 PHE B CA 1
ATOM 1776 C C . PHE B 1 111 ? -15.648 6.871 -0.82 1 98.56 111 PHE B C 1
ATOM 1778 O O . PHE B 1 111 ? -14.906 6.566 -1.756 1 98.56 111 PHE B O 1
ATOM 1785 N N . ASN B 1 112 ? -16.578 7.863 -0.825 1 98.25 112 ASN B N 1
ATOM 1786 C CA . ASN B 1 112 ? -16.422 8.875 -1.867 1 98.25 112 ASN B CA 1
ATOM 1787 C C . ASN B 1 112 ? -15.305 9.852 -1.544 1 98.25 112 ASN B C 1
ATOM 1789 O O . ASN B 1 112 ? -15.203 10.344 -0.42 1 98.25 112 ASN B O 1
ATOM 1793 N N . SER B 1 113 ? -14.516 10.023 -2.561 1 97.88 113 SER B N 1
ATOM 1794 C CA . SER B 1 113 ? -13.453 11 -2.324 1 97.88 113 SER B CA 1
ATOM 1795 C C . SER B 1 113 ? -14.031 12.375 -2.018 1 97.88 113 SER B C 1
ATOM 1797 O O . SER B 1 113 ? -14.891 12.875 -2.748 1 97.88 113 SER B O 1
ATOM 1799 N N . PRO B 1 114 ? -13.562 13.109 -0.996 1 96.56 114 PRO B N 1
ATOM 1800 C CA . PRO B 1 114 ? -14.086 14.414 -0.606 1 96.56 114 PRO B CA 1
ATOM 1801 C C . PRO B 1 114 ? -13.523 15.555 -1.455 1 96.56 114 PRO B C 1
ATOM 1803 O O . PRO B 1 114 ? -13.883 16.719 -1.256 1 96.56 114 PRO B O 1
ATOM 1806 N N . VAL B 1 115 ? -12.641 15.297 -2.389 1 91.75 115 VAL B N 1
ATOM 1807 C CA . VAL B 1 115 ? -11.961 16.312 -3.176 1 91.75 115 VAL B CA 1
ATOM 1808 C C . VAL B 1 115 ? -12.133 16.016 -4.664 1 91.75 115 VAL B C 1
ATOM 1810 O O . VAL B 1 115 ? -12.359 14.875 -5.055 1 91.75 115 VAL B O 1
#

Organism: Scylla paramamosain (NCBI:txid85552)

Secondary structure (DSSP, 8-state):
--EEEEEE-TTSSEEEEEETTSEEEEEETTT--EEEEEE--SS-EEEEEE-TTSSEEEEEETTS-EEEEETTTTEEEEEE---SS-EEEEEE-TTSSEEEEEETTS-EEEEE---/--EEEEEE-TTSSEEEEEETTSEEEEEETTT--EEEEEE--SS-EEEEEE-TTSSEEEEEETTS-EEEEETTTTEEEEEE---SS-EEEEEE-TTSSEEEEEETTS-EEEEE---

Sequence (230 aa):
MTIRSITFSPDSQLLLTAADDGHMKMYDVKSSNLACTLSGHGSWVLSVDFAPDQQHFVSSSSDHTVKVWDFAQRNCVHTFKDHHDQVWCARYSQDSSKIVSVSEDRSVIVFNSPVMTIRSITFSPDSQLLLTAADDGHMKMYDVKSSNLACTLSGHGSWVLSVDFAPDQQHFVSSSSDHTVKVWDFAQRNCVHTFKDHHDQVWCARYSQDSSKIVSVSEDRSVIVFNSPV

pLDDT: mean 97.56, std 1.89, range [86.69, 98.94]

Nearest PDB structures (foldseek):
  5yzv-assembly1_B  TM=9.624E-01  e=2.927E-10  Thermomonospora curvata
  6u6w-assembly1_A  TM=9.648E-01  e=4.470E-10  Homo sapiens
  1vyh-assembly5_S  TM=9.590E-01  e=1.158E-09  Mus musculus
  4cy5-assembly1_A  TM=9.559E-01  e=1.221E-09  Drosophila melanogaster
  7ktr-assembly1_B  TM=9.579E-01  e=1.966E-09  Homo sapiens

InterPro domains:
  IPR001680 WD40 repeat [PF00400] (3-28)
  IPR001680 WD40 repeat [PF00400] (35-70)
  IPR001680 WD40 repeat [PF00400] (75-112)
  IPR001680 WD40 repeat [PS50082] (1-37)
  IPR001680 WD40 repeat [PS50082] (38-79)
  IPR001680 WD40 repeat [PS50082] (80-115)
  IPR001680 WD40 repeat [SM00320] (2-28)
  IPR001680 WD40 repeat [SM00320] (31-70)
  IPR001680 WD40 repeat [SM00320] (73-112)
  IPR015943 WD40/YVTN repeat-like-containing domain superfamily [G3DSA:2.130.10.10] (1-115)
  IPR036322 WD40-repeat-containing domain superfamily [SSF50978] (3-112)
  IPR051510 Superkiller complex protein 8 [PTHR44090] (1-111)

Foldseek 3Di:
DAWQEWDAQPVRQWIWTWFFVQKIWIAGPVVRDTPDIAHDAPGGWHYKEAALVSQWIWIFFQSQKIFIAGPVVRGTDDIDNPGDGGWNDWYADNVRQWIWTQGPSGDIDIDGDPD/DAWQEWDAQPVRQWIWTWFFVQKIWIAGPVVRDTPDIAHDAPGGWHYKEAALVSQKIWIFFQSQKIWIAGPVVRGTDDIDNPGDGGWNDWYADNVRQWIWTQGPSGDIDIDGDPD

Radius of gyration: 15.83 Å; Cα contacts (8 Å, |Δi|>4): 715; chains: 2; bounding box: 39×41×34 Å

Solvent-accessible surface area (backbone atoms only — not comparable to full-atom values): 11518 Å² total; per-residue (Å²): 132,51,52,31,20,52,36,53,36,81,82,51,53,32,35,41,35,15,14,59,81,18,37,33,38,32,26,31,57,87,80,63,42,79,71,49,75,45,75,79,57,86,30,30,24,34,18,50,32,66,27,68,76,64,47,35,32,33,36,12,12,55,60,17,31,38,37,35,30,34,56,88,79,68,43,78,76,46,74,47,72,84,50,88,30,36,21,40,20,37,30,48,33,71,81,34,57,32,33,40,34,30,19,72,66,72,45,75,48,79,41,75,45,93,112,133,50,51,32,19,53,38,52,36,83,82,51,53,33,36,40,34,16,16,59,82,19,37,33,39,33,25,30,56,88,77,64,40,80,71,49,76,46,77,79,58,85,30,30,24,34,18,48,34,66,29,68,75,64,46,36,31,34,36,13,12,54,60,16,32,39,38,33,29,35,57,88,78,68,42,78,74,47,74,47,72,85,50,89,29,36,20,40,20,37,29,48,34,72,80,33,56,31,32,40,33,30,20,71,65,72,44,76,48,79,39,73,45,92,110